Protein AF-A0A2V9PSK4-F1 (afdb_monomer)

Sequence (196 aa):
MRATRQVSFWLTGILILTMAASASAQDVTTLPITDDRQLYEFIAEFINNGAANQQFGYLADISGLSSVFSSTTTKNETTALFTIVINANTFQVVNHGAFRITDRIGTTTIYLNNGPSDFTNPASFSQGTPIQVSSYRQTAVVNTLNNTFVSTNTHIITSVETFTLNGVIPLDLLRRGGIEPATSCDRLVRRDRGWY

Solvent-accessible surface area (backbone atoms only — not comparable to full-atom values): 12313 Å² total; per-residue (Å²): 143,84,90,80,89,86,83,87,80,83,83,81,83,84,83,82,81,80,80,74,78,80,73,74,74,60,94,62,71,72,74,85,86,53,87,98,57,84,54,66,42,71,52,68,53,74,49,74,61,87,53,38,36,41,34,37,31,27,41,74,41,42,63,87,57,94,68,45,38,83,41,95,87,50,86,48,54,59,27,27,41,30,18,32,38,33,49,30,37,52,81,46,75,48,80,58,90,58,34,39,37,39,33,31,42,36,38,34,39,32,18,46,41,76,60,60,29,44,89,93,40,65,68,45,34,64,67,31,50,76,34,33,35,20,46,32,39,36,44,35,44,32,37,72,85,78,72,48,71,52,72,52,78,47,75,48,80,75,47,76,51,93,72,60,55,82,83,39,66,54,73,73,89,83,81,84,72,96,74,82,87,82,75,88,79,84,91,80,84,90,84,85,87,82,90,132

Structure (mmCIF, N/CA/C/O backbone):
data_AF-A0A2V9PSK4-F1
#
_entry.id   AF-A0A2V9PSK4-F1
#
loop_
_atom_site.group_PDB
_atom_site.id
_atom_site.type_symbol
_atom_site.label_atom_id
_atom_site.label_alt_id
_atom_site.label_comp_id
_atom_site.label_asym_id
_atom_site.label_entity_id
_atom_site.label_seq_id
_atom_site.pdbx_PDB_ins_code
_atom_site.Cartn_x
_atom_site.Cartn_y
_atom_site.Cartn_z
_atom_site.occupancy
_atom_site.B_iso_or_equiv
_atom_site.auth_seq_id
_atom_site.auth_comp_id
_atom_site.auth_asym_id
_atom_site.auth_atom_id
_atom_site.pdbx_PDB_model_num
ATOM 1 N N . MET A 1 1 ? -15.338 52.384 65.959 1.00 43.41 1 MET A N 1
ATOM 2 C CA . MET A 1 1 ? -14.718 52.063 64.655 1.00 43.41 1 MET A CA 1
ATOM 3 C C . MET A 1 1 ? -14.359 50.586 64.615 1.00 43.41 1 MET A C 1
ATOM 5 O O . MET A 1 1 ? -13.458 50.189 65.339 1.00 43.41 1 MET A O 1
ATOM 9 N N . ARG A 1 2 ? -15.072 49.786 63.815 1.00 39.19 2 ARG A N 1
ATOM 10 C CA . ARG A 1 2 ? -14.581 48.553 63.168 1.00 39.19 2 ARG A CA 1
ATOM 11 C C . ARG A 1 2 ? -15.679 48.060 62.225 1.00 39.19 2 ARG A C 1
ATOM 13 O O . ARG A 1 2 ? -16.730 47.617 62.670 1.00 39.19 2 ARG A O 1
ATOM 20 N N . ALA A 1 3 ? -15.444 48.270 60.934 1.00 39.41 3 ALA A N 1
ATOM 21 C CA . ALA A 1 3 ? -16.348 47.928 59.848 1.00 39.41 3 ALA A CA 1
ATOM 22 C C . ALA A 1 3 ? -16.418 46.407 59.652 1.00 39.41 3 ALA A C 1
ATOM 24 O O . ALA A 1 3 ? -15.423 45.699 59.812 1.00 39.41 3 ALA A O 1
ATOM 25 N N . THR A 1 4 ? -17.603 45.917 59.299 1.00 42.03 4 THR A N 1
ATOM 26 C CA . THR A 1 4 ? -17.886 44.512 59.006 1.00 42.03 4 THR A CA 1
ATOM 27 C C . THR A 1 4 ? -18.199 44.356 57.517 1.00 42.03 4 THR A C 1
ATOM 29 O O . THR A 1 4 ? -19.051 45.072 57.009 1.00 42.03 4 THR A O 1
ATOM 32 N N . ARG A 1 5 ? -17.548 43.362 56.889 1.00 40.31 5 ARG A N 1
ATOM 33 C CA . ARG A 1 5 ? -17.876 42.653 55.628 1.00 40.31 5 ARG A CA 1
ATOM 34 C C . ARG A 1 5 ? -17.957 43.457 54.320 1.00 40.31 5 ARG A C 1
ATOM 36 O O . ARG A 1 5 ? -18.865 44.246 54.126 1.00 40.31 5 ARG A O 1
ATOM 43 N N . GLN A 1 6 ? -17.150 43.033 53.345 1.00 38.19 6 GLN A N 1
ATOM 44 C CA . GLN A 1 6 ? -17.617 42.311 52.147 1.00 38.19 6 GLN A CA 1
ATOM 45 C C . GLN A 1 6 ? -16.396 41.849 51.332 1.00 38.19 6 GLN A C 1
ATOM 47 O O . GLN A 1 6 ? -15.575 42.664 50.932 1.00 38.19 6 GLN A O 1
ATOM 52 N N . VAL A 1 7 ? -16.269 40.541 51.096 1.00 40.19 7 VAL A N 1
ATOM 53 C CA . VAL A 1 7 ? -15.369 39.990 50.072 1.00 40.19 7 VAL A CA 1
ATOM 54 C C . VAL A 1 7 ? -16.269 39.276 49.075 1.00 40.19 7 VAL A C 1
ATOM 56 O O . VAL A 1 7 ? -16.869 38.252 49.398 1.00 40.19 7 VAL A O 1
ATOM 59 N N . SER A 1 8 ? -16.434 39.884 47.905 1.00 36.16 8 SER A N 1
ATOM 60 C CA . SER A 1 8 ? -17.183 39.333 46.779 1.00 36.16 8 SER A CA 1
ATOM 61 C C . SER A 1 8 ? -16.329 38.276 46.081 1.00 36.16 8 SER A C 1
ATOM 63 O O . SER A 1 8 ? -15.274 38.595 45.538 1.00 36.16 8 SER A O 1
ATOM 65 N N . PHE A 1 9 ? -16.780 37.022 46.094 1.00 37.66 9 PHE A N 1
ATOM 66 C CA . PHE A 1 9 ? -16.210 35.947 45.284 1.00 37.66 9 PHE A CA 1
ATOM 67 C C . PHE A 1 9 ? -16.948 35.893 43.943 1.00 37.66 9 PHE A C 1
ATOM 69 O O . PHE A 1 9 ? -18.147 35.621 43.900 1.00 37.66 9 PHE A O 1
ATOM 76 N N . TRP A 1 10 ? -16.233 36.160 42.854 1.00 35.53 10 TRP A N 1
ATOM 77 C CA . TRP A 1 10 ? -16.709 35.917 41.495 1.00 35.53 10 TRP A CA 1
ATOM 78 C C . TRP A 1 10 ? -16.550 34.423 41.172 1.00 35.53 10 TRP A C 1
ATOM 80 O O . TRP A 1 10 ? -15.434 33.909 41.194 1.00 35.53 10 TRP A O 1
ATOM 90 N N . LEU A 1 11 ? -17.656 33.723 40.894 1.00 34.28 11 LEU A N 1
ATOM 91 C CA . LEU A 1 11 ? -17.645 32.382 40.300 1.00 34.28 11 LEU A CA 1
ATOM 92 C C . LEU A 1 11 ? -17.590 32.515 38.772 1.00 34.28 11 LEU A C 1
ATOM 94 O O . LEU A 1 11 ? -18.568 32.931 38.154 1.00 34.28 11 LEU A O 1
ATOM 98 N N . THR A 1 12 ? -16.485 32.107 38.156 1.00 43.59 12 THR A N 1
ATOM 99 C CA . THR A 1 12 ? -16.422 31.814 36.717 1.00 43.59 12 THR A CA 1
ATOM 100 C C . THR A 1 12 ? -16.690 30.323 36.526 1.00 43.59 12 THR A C 1
ATOM 102 O O . THR A 1 12 ? -15.878 29.483 36.909 1.00 43.59 12 THR A O 1
ATOM 105 N N . GLY A 1 13 ? -17.854 29.981 35.972 1.00 38.19 13 GLY A N 1
ATOM 106 C CA . GLY A 1 13 ? -18.195 28.608 35.601 1.00 38.19 13 GLY A CA 1
ATOM 107 C C . GLY A 1 13 ? -17.471 28.193 34.320 1.00 38.19 13 GLY A C 1
ATOM 108 O O . GLY A 1 13 ? -17.611 28.849 33.291 1.00 38.19 13 GLY A O 1
ATOM 109 N N . ILE A 1 14 ? -16.708 27.101 34.378 1.00 44.50 14 ILE A N 1
ATOM 110 C CA . ILE A 1 14 ? -16.150 26.431 33.199 1.00 44.50 14 ILE A CA 1
ATOM 111 C C . ILE A 1 14 ? -17.198 25.426 32.710 1.00 44.50 14 ILE A C 1
ATOM 113 O O . ILE A 1 14 ? -17.450 24.417 33.366 1.00 44.50 14 ILE A O 1
ATOM 117 N N . LEU A 1 15 ? -17.817 25.707 31.563 1.00 31.84 15 LEU A N 1
ATOM 118 C CA . LEU A 1 15 ? -18.664 24.755 30.849 1.00 31.84 15 LEU A CA 1
ATOM 119 C C . LEU A 1 15 ? -17.766 23.883 29.960 1.00 31.84 15 LEU A C 1
ATOM 121 O O . LEU A 1 15 ? -17.333 24.318 28.895 1.00 31.84 15 LEU A O 1
ATOM 125 N N . ILE A 1 16 ? -17.464 22.662 30.405 1.00 41.56 16 ILE A N 1
ATOM 126 C CA . ILE A 1 16 ? -16.802 21.651 29.572 1.00 41.56 16 ILE A CA 1
ATOM 127 C C . ILE A 1 16 ? -17.887 20.982 28.728 1.00 41.56 16 ILE A C 1
ATOM 129 O O . ILE A 1 16 ? -18.652 20.157 29.223 1.00 41.56 16 ILE A O 1
ATOM 133 N N . LEU A 1 17 ? -17.974 21.362 27.454 1.00 36.22 17 LEU A N 1
ATOM 134 C CA . LEU A 1 17 ? -18.840 20.704 26.483 1.00 36.22 17 LEU A CA 1
ATOM 135 C C . LEU A 1 17 ? -18.113 19.460 25.951 1.00 36.22 17 LEU A C 1
ATOM 137 O O . LEU A 1 17 ? -17.341 19.533 24.998 1.00 36.22 17 LEU A O 1
ATOM 141 N N . THR A 1 18 ? -18.319 18.310 26.590 1.00 40.09 18 THR A N 1
ATOM 142 C CA . THR A 1 18 ? -17.871 17.019 26.060 1.00 40.09 18 THR A CA 1
ATOM 143 C C . THR A 1 18 ? -18.775 16.617 24.897 1.00 40.09 18 THR A C 1
ATOM 145 O O . THR A 1 18 ? -19.844 16.038 25.079 1.00 40.09 18 THR A O 1
ATOM 148 N N . MET A 1 19 ? -18.353 16.923 23.669 1.00 42.50 19 MET A N 1
ATOM 149 C CA . MET A 1 19 ? -18.924 16.291 22.482 1.00 42.50 19 MET A CA 1
ATOM 150 C C . MET A 1 19 ? -18.501 14.819 22.464 1.00 42.50 19 MET A C 1
ATOM 152 O O . MET A 1 19 ? -17.401 14.478 22.038 1.00 42.50 19 MET A O 1
ATOM 156 N N . ALA A 1 20 ? -19.370 13.941 22.960 1.00 41.03 20 ALA A N 1
ATOM 157 C CA . ALA A 1 20 ? -19.237 12.510 22.744 1.00 41.03 20 ALA A CA 1
ATOM 158 C C . ALA A 1 20 ? -19.583 12.213 21.278 1.00 41.03 20 ALA A C 1
ATOM 160 O O . ALA A 1 20 ? -20.756 12.158 20.903 1.00 41.03 20 ALA A O 1
ATOM 161 N N . ALA A 1 21 ? -18.561 12.051 20.435 1.00 41.88 21 ALA A N 1
ATOM 162 C CA . ALA A 1 21 ? -18.737 11.441 19.126 1.00 41.88 21 ALA A CA 1
ATOM 163 C C . ALA A 1 21 ? -19.294 10.028 19.353 1.00 41.88 21 ALA A C 1
ATOM 165 O O . ALA A 1 21 ? -18.636 9.176 19.949 1.00 41.88 21 ALA A O 1
ATOM 166 N N . SER A 1 22 ? -20.543 9.801 18.951 1.00 43.47 22 SER A N 1
ATOM 167 C CA . SER A 1 22 ? -21.153 8.476 19.023 1.00 43.47 22 SER A CA 1
ATOM 168 C C . SER A 1 22 ? -20.509 7.608 17.948 1.00 43.47 22 SER A C 1
ATOM 170 O O . SER A 1 22 ? -20.908 7.658 16.788 1.00 43.47 22 SER A O 1
ATOM 172 N N . ALA A 1 23 ? -19.475 6.851 18.314 1.00 47.12 23 ALA A N 1
ATOM 173 C CA . ALA A 1 23 ? -18.952 5.801 17.457 1.00 47.12 23 ALA A CA 1
ATOM 174 C C . ALA A 1 23 ? -20.002 4.685 17.391 1.00 47.12 23 ALA A C 1
ATOM 176 O O . ALA A 1 23 ? -20.321 4.055 18.399 1.00 47.12 23 ALA A O 1
ATOM 177 N N . SER A 1 24 ? -20.581 4.457 16.215 1.00 52.31 24 SER A N 1
ATOM 178 C CA . SER A 1 24 ? -21.411 3.282 15.968 1.00 52.31 24 SER A CA 1
ATOM 179 C C . SER A 1 24 ? -20.556 2.026 16.151 1.00 52.31 24 SER A C 1
ATOM 181 O O . SER A 1 24 ? -19.554 1.842 15.454 1.00 52.31 24 SER A O 1
ATOM 183 N N . ALA A 1 25 ? -20.937 1.187 17.118 1.00 52.56 25 ALA A N 1
ATOM 184 C CA . ALA A 1 25 ? -20.309 -0.106 17.351 1.00 52.56 25 ALA A CA 1
ATOM 185 C C . ALA A 1 25 ? -20.473 -0.974 16.100 1.00 52.56 25 ALA A C 1
ATOM 187 O O . ALA A 1 25 ? -21.573 -1.105 15.561 1.00 52.56 25 ALA A O 1
ATOM 188 N N . GLN A 1 26 ? -19.365 -1.527 15.625 1.00 57.25 26 GLN A N 1
ATOM 189 C CA . GLN A 1 26 ? -19.328 -2.332 14.421 1.00 57.25 26 GLN A CA 1
ATOM 190 C C . GLN A 1 26 ? -19.067 -3.784 14.818 1.00 57.25 26 GLN A C 1
ATOM 192 O O . GLN A 1 26 ? -18.013 -4.097 15.362 1.00 57.25 26 GLN A O 1
ATOM 197 N N . ASP A 1 27 ? -20.049 -4.651 14.582 1.00 55.81 27 ASP A N 1
ATOM 198 C CA . ASP A 1 27 ? -20.013 -6.053 15.003 1.00 55.81 27 ASP A CA 1
ATOM 199 C C . ASP A 1 27 ? -19.460 -6.922 13.863 1.00 55.81 27 ASP A C 1
ATOM 201 O O . ASP A 1 27 ? -20.196 -7.558 13.110 1.00 55.81 27 ASP A O 1
ATOM 205 N N . VAL A 1 28 ? -18.143 -6.847 13.656 1.00 59.25 28 VAL A N 1
ATOM 206 C CA . VAL A 1 28 ? -17.426 -7.658 12.663 1.00 59.25 28 VAL A CA 1
ATOM 207 C C . VAL A 1 28 ? -16.420 -8.526 13.400 1.00 59.25 28 VAL A C 1
ATOM 209 O O . VAL A 1 28 ? -15.395 -8.047 13.874 1.00 59.25 28 VAL A O 1
ATOM 212 N N . THR A 1 29 ? -16.731 -9.816 13.510 1.00 60.00 29 THR A N 1
ATOM 213 C CA . THR A 1 29 ? -15.903 -10.790 14.233 1.00 60.00 29 THR A CA 1
ATOM 214 C C . THR A 1 29 ? -14.866 -11.470 13.342 1.00 60.00 29 THR A C 1
ATOM 216 O O . THR A 1 29 ? -13.833 -11.916 13.830 1.00 60.00 29 THR A O 1
ATOM 219 N N . THR A 1 30 ? -15.108 -11.531 12.031 1.00 64.38 30 THR A N 1
ATOM 220 C CA . THR A 1 30 ? -14.150 -12.024 11.034 1.00 64.38 30 THR A CA 1
ATOM 221 C C . THR A 1 30 ? -14.343 -11.278 9.718 1.00 64.38 30 THR A C 1
ATOM 223 O O . THR A 1 30 ? -15.473 -11.033 9.297 1.00 64.38 30 THR A O 1
ATOM 226 N N . LEU A 1 31 ? -13.240 -10.918 9.063 1.00 67.62 31 LEU A N 1
ATOM 227 C CA . LEU A 1 31 ? -13.241 -10.440 7.682 1.00 67.62 31 LEU A CA 1
ATOM 228 C C . LEU A 1 31 ? -12.847 -11.623 6.790 1.00 67.62 31 LEU A C 1
ATOM 230 O O . LEU A 1 31 ? -11.668 -11.985 6.770 1.00 67.62 31 LEU A O 1
ATOM 234 N N . PRO A 1 32 ? -13.799 -12.289 6.109 1.00 63.47 32 PRO A N 1
ATOM 235 C CA . PRO A 1 32 ? -13.471 -13.432 5.273 1.00 63.47 32 PRO A CA 1
ATOM 236 C C . PRO A 1 32 ? -12.683 -12.956 4.049 1.00 63.47 32 PRO A C 1
ATOM 238 O O . PRO A 1 32 ? -13.228 -12.348 3.129 1.00 63.47 32 PRO A O 1
ATOM 241 N N . ILE A 1 33 ? -11.385 -13.249 4.049 1.00 66.75 33 ILE A N 1
ATOM 242 C CA . ILE A 1 33 ? -10.510 -13.126 2.883 1.00 66.75 33 ILE A CA 1
ATOM 243 C C . ILE A 1 33 ? -10.849 -14.313 1.975 1.00 66.75 33 ILE A C 1
ATOM 245 O O . ILE A 1 33 ? -10.325 -15.409 2.161 1.00 66.75 33 ILE A O 1
ATOM 249 N N . THR A 1 34 ? -11.804 -14.131 1.063 1.00 65.44 34 THR A N 1
ATOM 250 C CA . THR A 1 34 ? -12.152 -15.143 0.058 1.00 65.44 34 THR A CA 1
ATOM 251 C C . THR A 1 34 ? -11.456 -14.839 -1.254 1.00 65.44 34 THR A C 1
ATOM 253 O O . THR A 1 34 ? -11.360 -13.672 -1.640 1.00 65.44 34 THR A O 1
ATOM 256 N N . ASP A 1 35 ? -11.071 -15.889 -1.973 1.00 64.88 35 ASP A N 1
ATOM 257 C CA . ASP A 1 35 ? -10.633 -15.766 -3.360 1.00 64.88 35 ASP A CA 1
ATOM 258 C C . ASP A 1 35 ? -11.712 -15.055 -4.206 1.00 64.88 35 ASP A C 1
ATOM 260 O O . ASP A 1 35 ? -12.908 -15.089 -3.893 1.00 64.88 35 ASP A O 1
ATOM 264 N N . ASP A 1 36 ? -11.278 -14.363 -5.260 1.00 68.75 36 ASP A N 1
ATOM 265 C CA . ASP A 1 36 ? -12.127 -13.670 -6.241 1.00 68.75 36 ASP A CA 1
ATOM 266 C C . ASP A 1 36 ? -12.989 -12.503 -5.719 1.00 68.75 36 ASP A C 1
ATOM 268 O O . ASP A 1 36 ? -13.994 -12.133 -6.337 1.00 68.75 36 ASP A O 1
ATOM 272 N N . ARG A 1 37 ? -12.600 -11.857 -4.609 1.00 74.00 37 ARG A N 1
ATOM 273 C CA . ARG A 1 37 ? -13.237 -10.609 -4.146 1.00 74.00 37 ARG A CA 1
ATOM 274 C C . ARG A 1 37 ? -12.232 -9.503 -3.848 1.00 74.00 37 ARG A C 1
ATOM 276 O O . ARG A 1 37 ? -11.173 -9.741 -3.277 1.00 74.00 37 ARG A O 1
ATOM 283 N N . GLN A 1 38 ? -12.596 -8.268 -4.202 1.00 81.56 38 GLN A N 1
ATOM 284 C CA . GLN A 1 38 ? -11.876 -7.080 -3.749 1.00 81.56 38 GLN A CA 1
ATOM 285 C C . GLN A 1 38 ? -12.098 -6.920 -2.243 1.00 81.56 38 GLN A C 1
ATOM 287 O O . GLN A 1 38 ? -13.231 -6.776 -1.790 1.00 81.56 38 GLN A O 1
ATOM 292 N N . LEU A 1 39 ? -11.012 -6.976 -1.475 1.00 85.06 39 LEU A N 1
ATOM 293 C CA . LEU A 1 39 ? -11.070 -6.899 -0.014 1.00 85.06 39 LEU A CA 1
ATOM 294 C C . LEU A 1 39 ? -10.830 -5.495 0.512 1.00 85.06 39 LEU A C 1
ATOM 296 O O . LEU A 1 39 ? -11.421 -5.123 1.518 1.00 85.06 39 LEU A O 1
ATOM 300 N N . TYR A 1 40 ? -9.972 -4.731 -0.153 1.00 89.25 40 TYR A N 1
ATOM 301 C CA . TYR A 1 40 ? -9.653 -3.371 0.241 1.00 89.25 40 TYR A CA 1
ATOM 302 C C . TYR A 1 40 ? -9.369 -2.499 -0.976 1.00 89.25 40 TYR A C 1
ATOM 304 O O . TYR A 1 40 ? -8.815 -2.952 -1.979 1.00 89.25 40 TYR A O 1
ATOM 312 N N . GLU A 1 41 ? -9.741 -1.233 -0.853 1.00 93.75 41 GLU A N 1
ATOM 313 C CA . GLU A 1 41 ? -9.330 -0.137 -1.724 1.00 93.75 41 GLU A CA 1
ATOM 314 C C . GLU A 1 41 ? -8.418 0.791 -0.925 1.00 93.75 41 GLU A C 1
ATOM 316 O O . GLU A 1 41 ? -8.631 0.989 0.272 1.00 93.75 41 GLU A O 1
ATOM 321 N N . PHE A 1 42 ? -7.401 1.371 -1.558 1.00 95.44 42 PHE A N 1
ATOM 322 C CA . PHE A 1 42 ? -6.500 2.298 -0.884 1.00 95.44 42 PHE A CA 1
ATOM 323 C C . PHE A 1 42 ? -6.121 3.480 -1.768 1.00 95.44 42 PHE A C 1
ATOM 325 O O . PHE A 1 42 ? -6.045 3.370 -2.991 1.00 95.44 42 PHE A O 1
ATOM 332 N N . ILE A 1 43 ? -5.843 4.604 -1.114 1.00 97.69 43 ILE A N 1
ATOM 333 C CA . ILE A 1 43 ? -5.302 5.821 -1.718 1.00 97.69 43 ILE A CA 1
ATOM 334 C C . ILE A 1 43 ? -3.896 5.996 -1.163 1.00 97.69 43 ILE A C 1
ATOM 336 O O . ILE A 1 43 ? -3.712 5.994 0.054 1.00 97.69 43 ILE A O 1
ATOM 340 N N . ALA A 1 44 ? -2.906 6.132 -2.043 1.00 97.12 44 ALA A N 1
ATOM 341 C CA . ALA A 1 44 ? -1.511 6.248 -1.647 1.00 97.12 44 ALA A CA 1
ATOM 342 C C . ALA A 1 44 ? -0.714 7.168 -2.571 1.00 97.12 44 ALA A C 1
ATOM 344 O O . ALA A 1 44 ? -0.992 7.281 -3.766 1.00 97.12 44 ALA A O 1
ATOM 345 N N . GLU A 1 45 ? 0.331 7.752 -1.999 1.00 97.44 45 GLU A N 1
ATOM 346 C CA . GLU A 1 45 ? 1.424 8.381 -2.726 1.00 97.44 45 GLU A CA 1
ATOM 347 C C . GLU A 1 45 ? 2.647 7.469 -2.716 1.00 97.44 45 GLU A C 1
ATOM 349 O O . GLU A 1 45 ? 2.729 6.496 -1.960 1.00 97.44 45 GLU A O 1
ATOM 354 N N . PHE A 1 46 ? 3.619 7.778 -3.571 1.00 95.31 46 PHE A N 1
ATOM 355 C CA . PHE A 1 46 ? 4.884 7.067 -3.580 1.00 95.31 46 PHE A CA 1
ATOM 356 C C . PHE A 1 46 ? 6.071 8.000 -3.788 1.00 95.31 46 PHE A C 1
ATOM 358 O O . PHE A 1 46 ? 6.027 8.956 -4.559 1.00 95.31 46 PHE A O 1
ATOM 365 N N . ILE A 1 47 ? 7.179 7.649 -3.146 1.00 96.62 47 ILE A N 1
ATOM 366 C CA . ILE A 1 47 ? 8.480 8.290 -3.286 1.00 96.62 47 ILE A CA 1
ATOM 367 C C . ILE A 1 47 ? 9.440 7.263 -3.881 1.00 96.62 47 ILE A C 1
ATOM 369 O O . ILE A 1 47 ? 9.552 6.134 -3.401 1.00 96.62 47 ILE A O 1
ATOM 373 N N . ASN A 1 48 ? 10.157 7.661 -4.931 1.00 94.06 48 ASN A N 1
ATOM 374 C CA . ASN A 1 48 ? 11.277 6.891 -5.465 1.00 94.06 48 ASN A CA 1
ATOM 375 C C . ASN A 1 48 ? 12.586 7.585 -5.086 1.00 94.06 48 ASN A C 1
ATOM 377 O O . ASN A 1 48 ? 12.768 8.760 -5.395 1.00 94.06 48 ASN A O 1
ATOM 381 N N . ASN A 1 49 ? 13.505 6.849 -4.465 1.00 94.75 49 ASN A N 1
ATOM 382 C CA . ASN A 1 49 ? 14.855 7.311 -4.160 1.00 94.75 49 ASN A CA 1
ATOM 383 C C . ASN A 1 49 ? 15.870 6.278 -4.664 1.00 94.75 49 ASN A C 1
ATOM 385 O O . ASN A 1 49 ? 16.149 5.271 -4.010 1.00 94.75 49 ASN A O 1
ATOM 389 N N . GLY A 1 50 ? 16.383 6.498 -5.876 1.00 93.94 50 GLY A N 1
ATOM 390 C CA . GLY A 1 50 ? 17.202 5.509 -6.571 1.00 93.94 50 GLY A CA 1
ATOM 391 C C . GLY A 1 50 ? 16.424 4.210 -6.803 1.00 93.94 50 GLY A C 1
ATOM 392 O O . GLY A 1 50 ? 15.365 4.218 -7.430 1.00 93.94 50 GLY A O 1
ATOM 393 N N . ALA A 1 51 ? 16.954 3.093 -6.301 1.00 95.94 51 ALA A N 1
ATOM 394 C CA . ALA A 1 51 ? 16.278 1.798 -6.373 1.00 95.94 51 ALA A CA 1
ATOM 395 C C . ALA A 1 51 ? 15.134 1.659 -5.353 1.00 95.94 51 ALA A C 1
ATOM 397 O O . ALA A 1 51 ? 14.233 0.846 -5.574 1.00 95.94 51 ALA A O 1
ATOM 398 N N . ALA A 1 52 ? 15.152 2.441 -4.270 1.00 97.69 52 ALA A N 1
ATOM 399 C CA . ALA A 1 52 ? 14.151 2.370 -3.219 1.00 97.69 52 ALA A CA 1
ATOM 400 C C . ALA A 1 52 ? 12.829 3.000 -3.672 1.00 97.69 52 ALA A C 1
ATOM 402 O O . ALA A 1 52 ? 12.800 4.061 -4.300 1.00 97.69 52 ALA A O 1
ATOM 403 N N . ASN A 1 53 ? 11.733 2.346 -3.316 1.00 97.44 53 ASN A N 1
ATOM 404 C CA . ASN A 1 53 ? 10.371 2.800 -3.525 1.00 97.44 53 ASN A CA 1
ATOM 405 C C . ASN A 1 53 ? 9.620 2.670 -2.202 1.00 97.44 53 ASN A C 1
ATOM 407 O O . ASN A 1 53 ? 9.525 1.576 -1.645 1.00 97.44 53 ASN A O 1
ATOM 411 N N . GLN A 1 54 ? 9.095 3.784 -1.711 1.00 98.12 54 GLN A N 1
ATOM 412 C CA . GLN A 1 54 ? 8.182 3.792 -0.581 1.00 98.12 54 GLN A CA 1
ATOM 413 C C . GLN A 1 54 ? 6.815 4.247 -1.071 1.00 98.12 54 GLN A C 1
ATOM 415 O O . GLN A 1 54 ? 6.728 5.264 -1.752 1.00 98.12 54 GLN A O 1
ATOM 420 N N . GLN A 1 55 ? 5.765 3.510 -0.732 1.00 97.81 55 GLN A N 1
ATOM 421 C CA . GLN A 1 55 ? 4.377 3.908 -0.955 1.00 97.81 55 GLN A CA 1
ATOM 422 C C . GLN A 1 55 ? 3.702 4.012 0.404 1.00 97.81 55 GLN A C 1
ATOM 424 O O . GLN A 1 55 ? 3.961 3.186 1.279 1.00 97.81 55 GLN A O 1
ATOM 429 N N . PHE A 1 56 ? 2.881 5.029 0.606 1.00 98.62 56 PHE A N 1
ATOM 430 C CA . PHE A 1 56 ? 2.232 5.286 1.887 1.00 98.62 56 PHE A CA 1
ATOM 431 C C . PHE A 1 56 ? 0.869 5.922 1.659 1.00 98.62 56 PHE A C 1
ATOM 433 O O . PHE A 1 56 ? 0.679 6.704 0.726 1.00 98.62 56 PHE A O 1
ATOM 440 N N . GLY A 1 57 ? -0.093 5.551 2.492 1.00 98.56 57 GLY A N 1
ATOM 441 C CA . GLY A 1 57 ? -1.472 5.959 2.298 1.00 98.56 57 GLY A CA 1
ATOM 442 C C . GLY A 1 57 ? -2.431 5.308 3.278 1.00 98.56 57 GLY A C 1
ATOM 443 O O . GLY A 1 57 ? -2.032 4.804 4.329 1.00 98.56 57 GLY A O 1
ATOM 444 N N . TYR A 1 58 ? -3.708 5.293 2.923 1.00 98.56 58 TYR A N 1
ATOM 445 C CA . TYR A 1 58 ? -4.774 4.767 3.770 1.00 98.56 58 TYR A CA 1
ATOM 446 C C . TYR A 1 58 ? -5.763 3.899 3.001 1.00 98.56 58 TYR A C 1
ATOM 448 O O . TYR A 1 58 ? -5.894 4.013 1.781 1.00 98.56 58 TYR A O 1
ATOM 456 N N . LEU A 1 59 ? -6.462 3.026 3.731 1.00 97.38 59 LEU A N 1
ATOM 457 C CA . LEU A 1 59 ? -7.524 2.201 3.161 1.00 97.38 59 LEU A CA 1
ATOM 458 C C . LEU A 1 59 ? -8.807 3.034 3.060 1.00 97.38 59 LEU A C 1
ATOM 460 O O . LEU A 1 59 ? -9.288 3.571 4.057 1.00 97.38 59 LEU A O 1
ATOM 464 N N . ALA A 1 60 ? -9.325 3.168 1.844 1.00 96.44 60 ALA A N 1
ATOM 465 C CA . ALA A 1 60 ? -10.534 3.922 1.530 1.00 96.44 60 ALA A CA 1
ATOM 466 C C . ALA A 1 60 ? -11.803 3.067 1.649 1.00 96.44 60 ALA A C 1
ATOM 468 O O . ALA A 1 60 ? -12.879 3.602 1.919 1.00 96.44 60 ALA A O 1
ATOM 469 N N . ASP A 1 61 ? -11.657 1.750 1.504 1.00 93.25 61 ASP A N 1
ATOM 470 C CA . ASP A 1 61 ? -12.715 0.771 1.716 1.00 93.25 61 ASP A CA 1
ATOM 471 C C . ASP A 1 61 ? -12.124 -0.557 2.196 1.00 93.25 61 ASP A C 1
ATOM 473 O O . ASP A 1 61 ? -11.004 -0.918 1.822 1.00 93.25 61 ASP A O 1
ATOM 477 N N . ILE A 1 62 ? -12.879 -1.278 3.025 1.00 90.62 62 ILE A N 1
ATOM 478 C CA . ILE A 1 62 ? -12.579 -2.654 3.428 1.00 90.62 62 ILE A CA 1
ATOM 479 C C . ILE A 1 62 ? -13.894 -3.424 3.402 1.00 90.62 62 ILE A C 1
ATOM 481 O O . ILE A 1 62 ? -14.796 -3.157 4.199 1.00 90.62 62 ILE A O 1
ATOM 485 N N . SER A 1 63 ? -13.991 -4.411 2.514 1.00 86.56 63 SER A N 1
ATOM 486 C CA . SER A 1 63 ? -15.187 -5.235 2.365 1.00 86.56 63 SER A CA 1
ATOM 487 C C . SER A 1 63 ? -15.552 -5.889 3.695 1.00 86.56 63 SER A C 1
ATOM 489 O O . SER A 1 63 ? -14.743 -6.584 4.305 1.00 86.56 63 SER A O 1
ATOM 491 N N . GLY A 1 64 ? -16.799 -5.702 4.122 1.00 82.56 64 GLY A N 1
ATOM 492 C CA . GLY A 1 64 ? -17.302 -6.202 5.400 1.00 82.56 64 GLY A CA 1
ATOM 493 C C . GLY A 1 64 ? -17.184 -5.200 6.544 1.00 82.56 64 GLY A C 1
ATOM 494 O O . GLY A 1 64 ? -17.781 -5.446 7.590 1.00 82.56 64 GLY A O 1
ATOM 495 N N . LEU A 1 65 ? -16.501 -4.062 6.355 1.00 84.50 65 LEU A N 1
ATOM 496 C CA . LEU A 1 65 ? -16.530 -2.965 7.312 1.00 84.50 65 LEU A CA 1
ATOM 497 C C . LEU A 1 65 ? -17.521 -1.858 6.919 1.00 84.50 65 LEU A C 1
ATOM 499 O O . LEU A 1 65 ? -17.616 -1.474 5.761 1.00 84.50 65 LEU A O 1
ATOM 503 N N . SER A 1 66 ? -18.261 -1.325 7.898 1.00 82.56 66 SER A N 1
ATOM 504 C CA . SER A 1 66 ? -19.206 -0.220 7.681 1.00 82.56 66 SER A CA 1
ATOM 505 C C . SER A 1 66 ? -18.538 1.154 7.716 1.00 82.56 66 SER A C 1
ATOM 507 O O . SER A 1 66 ? -19.037 2.089 7.089 1.00 82.56 66 SER A O 1
ATOM 509 N N . SER A 1 67 ? -17.415 1.288 8.428 1.00 87.50 67 SER A N 1
ATOM 510 C CA . SER A 1 67 ? -16.577 2.479 8.368 1.00 87.50 67 SER A CA 1
ATOM 511 C C . SER A 1 67 ? -15.097 2.139 8.476 1.00 87.50 67 SER A C 1
ATOM 513 O O . SER A 1 67 ? -14.674 1.381 9.346 1.00 87.50 67 SER A O 1
ATOM 515 N N . VAL A 1 68 ? -14.303 2.775 7.619 1.00 92.81 68 VAL A N 1
ATOM 516 C CA . VAL A 1 68 ? -12.833 2.788 7.681 1.00 92.81 68 VAL A CA 1
ATOM 517 C C . VAL A 1 68 ? -12.290 4.175 8.041 1.00 92.81 68 VAL A C 1
ATOM 519 O O . VAL A 1 68 ? -11.081 4.390 8.064 1.00 92.81 68 VAL A O 1
ATOM 522 N N . PHE A 1 69 ? -13.189 5.107 8.375 1.00 94.12 69 PHE A N 1
ATOM 523 C CA . PHE A 1 69 ? -12.880 6.460 8.826 1.00 94.12 69 PHE A CA 1
ATOM 524 C C . PHE A 1 69 ? -13.527 6.730 10.191 1.00 94.12 69 PHE A C 1
ATOM 526 O O . PHE A 1 69 ? -14.628 6.260 10.483 1.00 94.12 69 PHE A O 1
ATOM 533 N N . SER A 1 70 ? -12.865 7.525 11.026 1.00 91.88 70 SER A N 1
ATOM 534 C CA . SER A 1 70 ? -13.415 8.022 12.293 1.00 91.88 70 SER A CA 1
ATOM 535 C C . SER A 1 70 ? -14.448 9.140 12.100 1.00 91.88 70 SER A C 1
ATOM 537 O O . SER A 1 70 ? -15.194 9.456 13.025 1.00 91.88 70 SER A O 1
ATOM 539 N N . SER A 1 71 ? -14.509 9.733 10.903 1.00 91.38 71 SER A N 1
ATOM 540 C CA . SER A 1 71 ? -15.423 10.817 10.541 1.00 91.38 71 SER A CA 1
ATOM 541 C C . SER A 1 71 ? -16.384 10.394 9.432 1.00 91.38 71 SER A C 1
ATOM 543 O O . SER A 1 71 ? -16.020 9.691 8.491 1.00 91.38 71 SER A O 1
ATOM 545 N N . THR A 1 72 ? -17.632 10.855 9.527 1.00 89.62 72 THR A N 1
ATOM 546 C CA . THR A 1 72 ? -18.668 10.627 8.509 1.00 89.62 72 THR A CA 1
ATOM 547 C C . THR A 1 72 ? -18.646 11.672 7.394 1.00 89.62 72 THR A C 1
ATOM 549 O O . THR A 1 72 ? -19.162 11.409 6.309 1.00 89.62 72 THR A O 1
ATOM 552 N N . THR A 1 73 ? -18.048 12.842 7.636 1.00 93.25 73 THR A N 1
ATOM 553 C CA . THR A 1 73 ? -18.026 13.979 6.699 1.00 93.25 73 THR A CA 1
ATOM 554 C C . THR A 1 73 ? -16.676 14.177 6.024 1.00 93.25 73 THR A C 1
ATOM 556 O O . THR A 1 73 ? -16.618 14.698 4.914 1.00 93.25 73 THR A O 1
ATOM 559 N N . THR A 1 74 ? -15.594 13.765 6.680 1.00 94.88 74 THR A N 1
ATOM 560 C CA . THR A 1 74 ? -14.227 13.889 6.174 1.00 94.88 74 THR A CA 1
ATOM 561 C C . THR A 1 74 ? -13.681 12.485 5.988 1.00 94.88 74 THR A C 1
ATOM 563 O O . THR A 1 74 ? -13.592 11.742 6.957 1.00 94.88 74 THR A O 1
ATOM 566 N N . LYS A 1 75 ? -13.359 12.109 4.749 1.00 95.56 75 LYS A N 1
ATOM 567 C CA . LYS A 1 75 ? -12.846 10.778 4.400 1.00 95.56 75 LYS A CA 1
ATOM 568 C C . LYS A 1 75 ? -11.487 10.924 3.728 1.00 95.56 75 LYS A C 1
ATOM 570 O O . LYS A 1 75 ? -11.407 11.016 2.507 1.00 95.56 75 LYS A O 1
ATOM 575 N N . ASN A 1 76 ? -10.449 11.063 4.546 1.00 97.38 76 ASN A N 1
ATOM 576 C CA . ASN A 1 76 ? -9.076 11.314 4.108 1.00 97.38 76 ASN A CA 1
ATOM 577 C C . ASN A 1 76 ? -8.048 10.749 5.111 1.00 97.38 76 ASN A C 1
ATOM 579 O O . ASN A 1 76 ? -8.417 10.130 6.111 1.00 97.38 76 ASN A O 1
ATOM 583 N N . GLU A 1 77 ? -6.760 11.006 4.886 1.00 97.88 77 GLU A N 1
ATOM 584 C CA . GLU A 1 77 ? -5.638 10.532 5.707 1.00 97.88 77 GLU A CA 1
ATOM 585 C C . GLU A 1 77 ? -5.718 10.962 7.180 1.00 97.88 77 GLU A C 1
ATOM 587 O O . GLU A 1 77 ? -5.299 10.221 8.068 1.00 97.88 77 GLU A O 1
ATOM 592 N N . THR A 1 78 ? -6.320 12.118 7.474 1.00 97.75 78 THR A N 1
ATOM 593 C CA . THR A 1 78 ? -6.458 12.610 8.857 1.00 97.75 78 THR A CA 1
ATOM 594 C C . THR A 1 78 ? -7.493 11.843 9.680 1.00 97.75 78 THR A C 1
ATOM 596 O O . THR A 1 78 ? -7.496 11.922 10.907 1.00 97.75 78 THR A O 1
ATOM 599 N N . THR A 1 79 ? -8.387 11.110 9.015 1.00 96.88 79 THR A N 1
ATOM 600 C CA . THR A 1 79 ? -9.531 10.421 9.635 1.00 96.88 79 THR A CA 1
ATOM 601 C C . THR A 1 79 ? -9.534 8.920 9.375 1.00 96.88 79 THR A C 1
ATOM 603 O O . THR A 1 79 ? -10.368 8.213 9.936 1.00 96.88 79 THR A O 1
ATOM 606 N N . ALA A 1 80 ? -8.620 8.414 8.548 1.00 97.19 80 ALA A N 1
ATOM 607 C CA . ALA A 1 80 ? -8.529 6.999 8.235 1.00 97.19 80 ALA A CA 1
ATOM 608 C C . ALA A 1 80 ? -8.125 6.166 9.460 1.00 97.19 80 ALA A C 1
ATOM 610 O O . ALA A 1 80 ? -7.145 6.463 10.147 1.00 97.19 80 ALA A O 1
ATOM 611 N N . LEU A 1 81 ? -8.870 5.086 9.699 1.00 96.06 81 LEU A N 1
ATOM 612 C CA . LEU A 1 81 ? -8.617 4.123 10.774 1.00 96.06 81 LEU A CA 1
ATOM 613 C C . LEU A 1 81 ? -7.512 3.127 10.408 1.00 96.06 81 LEU A C 1
ATOM 615 O O . LEU A 1 81 ? -6.915 2.525 11.296 1.00 96.06 81 LEU A O 1
ATOM 619 N N . PHE A 1 82 ? -7.223 2.972 9.115 1.00 97.31 82 PHE A N 1
ATOM 620 C CA . PHE A 1 82 ? -6.215 2.049 8.612 1.00 97.31 82 PHE A CA 1
ATOM 621 C C . PHE A 1 82 ? -5.267 2.745 7.648 1.00 97.31 82 PHE A C 1
ATOM 623 O O . PHE A 1 82 ? -5.701 3.389 6.690 1.00 97.31 82 PHE A O 1
ATOM 630 N N . THR A 1 83 ? -3.972 2.563 7.871 1.00 98.50 83 THR A N 1
ATOM 631 C CA . THR A 1 83 ? -2.916 3.066 6.993 1.00 98.50 83 THR A CA 1
ATOM 632 C C . THR A 1 83 ? -2.137 1.919 6.377 1.00 98.50 83 THR A C 1
ATOM 634 O O . THR A 1 83 ? -2.106 0.808 6.902 1.00 98.50 83 THR A O 1
ATOM 637 N N . ILE A 1 84 ? -1.513 2.177 5.237 1.00 98.44 84 ILE A N 1
ATOM 638 C CA . ILE A 1 84 ? -0.712 1.214 4.492 1.00 98.44 84 ILE A CA 1
ATOM 639 C C . ILE A 1 84 ? 0.644 1.832 4.179 1.00 98.44 84 ILE A C 1
ATOM 641 O O . ILE A 1 84 ? 0.730 2.984 3.756 1.00 98.44 84 ILE A O 1
ATOM 645 N N . VAL A 1 85 ? 1.707 1.054 4.375 1.00 98.69 85 VAL A N 1
ATOM 646 C CA . VAL A 1 85 ? 3.063 1.400 3.949 1.00 98.69 85 VAL A CA 1
ATOM 647 C C . VAL A 1 85 ? 3.659 0.229 3.183 1.00 98.69 85 VAL A C 1
ATOM 649 O O . VAL A 1 85 ? 3.653 -0.909 3.650 1.00 98.69 85 VAL A O 1
ATOM 652 N N . ILE A 1 86 ? 4.213 0.517 2.013 1.00 98.62 86 ILE A N 1
ATOM 653 C CA . ILE A 1 86 ? 4.934 -0.424 1.164 1.00 98.62 86 ILE A CA 1
ATOM 654 C C . ILE A 1 86 ? 6.370 0.064 1.067 1.00 98.62 86 ILE A C 1
ATOM 656 O O . ILE A 1 86 ? 6.617 1.165 0.588 1.00 98.62 86 ILE A O 1
ATOM 660 N N . ASN A 1 87 ? 7.321 -0.760 1.492 1.00 98.50 87 ASN A N 1
ATOM 661 C CA . ASN A 1 87 ? 8.742 -0.509 1.287 1.00 98.50 87 ASN A CA 1
ATOM 662 C C . ASN A 1 87 ? 9.272 -1.560 0.318 1.00 98.50 87 ASN A C 1
ATOM 664 O O . ASN A 1 87 ? 9.266 -2.752 0.628 1.00 98.50 87 ASN A O 1
ATOM 668 N N . ALA A 1 88 ? 9.721 -1.124 -0.852 1.00 98.50 88 ALA A N 1
ATOM 669 C CA . ALA A 1 88 ? 10.173 -1.990 -1.925 1.00 98.50 88 ALA A CA 1
ATOM 670 C C . ALA A 1 88 ? 11.494 -1.510 -2.525 1.00 98.50 88 ALA A C 1
ATOM 672 O O . ALA A 1 88 ? 11.840 -0.331 -2.480 1.00 98.50 88 ALA A O 1
ATOM 673 N N . ASN A 1 89 ? 12.225 -2.438 -3.129 1.00 98.56 89 ASN A N 1
ATOM 674 C CA . ASN A 1 89 ? 13.423 -2.156 -3.898 1.00 98.56 89 ASN A CA 1
ATOM 675 C C . ASN A 1 89 ? 13.249 -2.649 -5.328 1.00 98.56 89 ASN A C 1
ATOM 677 O O . ASN A 1 89 ? 12.783 -3.762 -5.582 1.00 98.56 89 ASN A O 1
ATOM 681 N N . THR A 1 90 ? 13.648 -1.796 -6.261 1.00 98.44 90 THR A N 1
ATOM 682 C CA . THR A 1 90 ? 13.756 -2.124 -7.676 1.00 98.44 90 THR A CA 1
ATOM 683 C C . THR A 1 90 ? 14.908 -3.096 -7.860 1.00 98.44 90 THR A C 1
ATOM 685 O O . THR A 1 90 ? 16.043 -2.774 -7.514 1.00 98.44 90 THR A O 1
ATOM 688 N N . PHE A 1 91 ? 14.625 -4.270 -8.416 1.00 97.88 91 PHE A N 1
ATOM 689 C CA . PHE A 1 91 ? 15.656 -5.261 -8.737 1.00 97.88 91 PHE A CA 1
ATOM 690 C C . PHE A 1 91 ? 15.878 -5.393 -10.246 1.00 97.88 91 PHE A C 1
ATOM 692 O O . PHE A 1 91 ? 16.895 -5.938 -10.668 1.00 97.88 91 PHE A O 1
ATOM 699 N N . GLN A 1 92 ? 14.953 -4.879 -11.062 1.00 97.69 92 GLN A N 1
ATOM 700 C CA . GLN A 1 92 ? 15.053 -4.942 -12.513 1.00 97.69 92 GLN A CA 1
ATOM 701 C C . GLN A 1 92 ? 14.371 -3.743 -13.174 1.00 97.69 92 GLN A C 1
ATOM 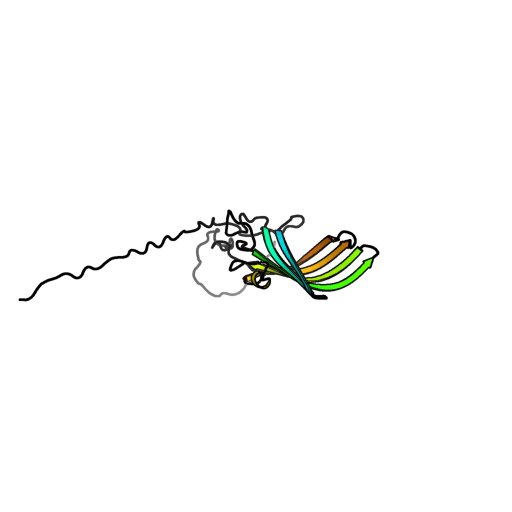703 O O . GLN A 1 92 ? 13.292 -3.305 -12.773 1.00 97.69 92 GLN A O 1
ATOM 708 N N . VAL A 1 93 ? 15.019 -3.225 -14.219 1.00 97.56 93 VAL A N 1
ATOM 709 C CA . VAL A 1 93 ? 14.450 -2.243 -15.144 1.00 97.56 93 VAL A CA 1
ATOM 710 C C . VAL A 1 93 ? 14.722 -2.722 -16.564 1.00 97.56 93 VAL A C 1
ATOM 712 O O . VAL A 1 93 ? 15.868 -2.992 -16.916 1.00 97.56 93 VAL A O 1
ATOM 715 N N . VAL A 1 94 ? 13.679 -2.798 -17.385 1.00 98.12 94 VAL A N 1
ATOM 716 C CA . VAL A 1 94 ? 13.768 -3.128 -18.811 1.00 98.12 94 VAL A CA 1
ATOM 717 C C . VAL A 1 94 ? 13.205 -1.961 -19.611 1.00 98.12 94 VAL A C 1
ATOM 719 O O . VAL A 1 94 ? 12.063 -1.557 -19.405 1.00 98.12 94 VAL A O 1
ATOM 722 N N . ASN A 1 95 ? 13.998 -1.421 -20.534 1.00 97.62 95 ASN A N 1
ATOM 723 C CA . ASN A 1 95 ? 13.537 -0.406 -21.478 1.00 97.62 95 ASN A CA 1
ATOM 724 C C . ASN A 1 95 ? 13.259 -1.073 -22.830 1.00 97.62 95 ASN A C 1
ATOM 726 O O . ASN A 1 95 ? 14.131 -1.750 -23.374 1.00 97.62 95 ASN A O 1
ATOM 730 N N . HIS A 1 96 ? 12.061 -0.876 -23.375 1.00 95.12 96 HIS A N 1
ATOM 731 C CA . HIS A 1 96 ? 11.642 -1.406 -24.668 1.00 95.12 96 HIS A CA 1
ATOM 732 C C . HIS A 1 96 ? 10.880 -0.337 -25.460 1.00 95.12 96 HIS A C 1
ATOM 734 O O . HIS A 1 96 ? 9.675 -0.143 -25.292 1.00 95.12 96 HIS A O 1
ATOM 740 N N . GLY A 1 97 ? 11.605 0.390 -26.315 1.00 96.00 97 GLY A N 1
ATOM 741 C CA . GLY A 1 97 ? 11.055 1.532 -27.044 1.00 96.00 97 GLY A CA 1
ATOM 742 C C . GLY A 1 97 ? 10.532 2.607 -26.087 1.00 96.00 97 GLY A C 1
ATOM 743 O O . GLY A 1 97 ? 11.269 3.089 -25.231 1.00 96.00 97 GLY A O 1
ATOM 744 N N . ALA A 1 98 ? 9.251 2.955 -26.223 1.00 96.88 98 ALA A N 1
ATOM 745 C CA . ALA A 1 98 ? 8.556 3.909 -25.356 1.00 96.88 98 ALA A CA 1
ATOM 746 C C . ALA A 1 98 ? 8.186 3.345 -23.972 1.00 96.88 98 ALA A C 1
ATOM 748 O O . ALA A 1 98 ? 7.687 4.083 -23.126 1.00 96.88 98 ALA A O 1
ATOM 749 N N . PHE A 1 99 ? 8.387 2.049 -23.725 1.00 97.69 99 PHE A N 1
ATOM 750 C CA . PHE A 1 99 ? 8.009 1.427 -22.462 1.00 97.69 99 PHE A CA 1
ATOM 751 C C . PHE A 1 99 ? 9.207 1.251 -21.537 1.00 97.69 99 PHE A C 1
ATOM 753 O O . PHE A 1 99 ? 10.245 0.713 -21.925 1.00 97.69 99 PHE A O 1
ATOM 760 N N . ARG A 1 100 ? 9.028 1.644 -20.277 1.00 97.38 100 ARG A N 1
ATOM 761 C CA . ARG A 1 100 ? 9.917 1.306 -19.169 1.00 97.38 100 ARG A CA 1
ATOM 762 C C . ARG A 1 100 ? 9.181 0.380 -18.214 1.00 97.38 100 ARG A C 1
ATOM 764 O O . ARG A 1 100 ? 8.198 0.775 -17.594 1.00 97.38 100 ARG A O 1
ATOM 771 N N . ILE A 1 101 ? 9.686 -0.837 -18.082 1.00 98.00 101 ILE A N 1
ATOM 772 C CA . ILE A 1 101 ? 9.177 -1.863 -17.176 1.00 98.00 101 ILE A CA 1
ATOM 773 C C . ILE A 1 101 ? 10.083 -1.870 -15.949 1.00 98.00 101 ILE A C 1
ATOM 775 O O . ILE A 1 101 ? 11.302 -1.957 -16.081 1.00 98.00 101 ILE A O 1
ATOM 779 N N . THR A 1 102 ? 9.506 -1.724 -14.764 1.00 97.94 102 THR A N 1
ATOM 780 C CA . THR A 1 102 ? 10.228 -1.697 -13.489 1.00 97.94 102 THR A CA 1
ATOM 781 C C . THR A 1 102 ? 9.641 -2.752 -12.572 1.00 97.94 102 THR A C 1
ATOM 783 O O . THR A 1 102 ? 8.459 -2.670 -12.233 1.00 97.94 102 THR A O 1
ATOM 786 N N . ASP A 1 103 ? 10.465 -3.705 -12.148 1.00 98.44 103 ASP A N 1
ATOM 787 C CA . ASP A 1 103 ? 10.060 -4.739 -11.203 1.00 98.44 103 ASP A CA 1
ATOM 788 C C . ASP A 1 103 ? 10.639 -4.466 -9.817 1.00 98.44 103 ASP A C 1
ATOM 790 O O . ASP A 1 103 ? 11.821 -4.129 -9.656 1.00 98.44 103 ASP A O 1
ATOM 794 N N . ARG A 1 104 ? 9.791 -4.624 -8.800 1.00 98.56 104 ARG A N 1
ATOM 795 C CA . ARG A 1 104 ? 10.142 -4.393 -7.397 1.00 98.56 104 ARG A CA 1
ATOM 796 C C . ARG A 1 104 ? 9.718 -5.559 -6.518 1.00 98.56 104 ARG A C 1
ATOM 798 O O . ARG A 1 104 ? 8.721 -6.227 -6.788 1.00 98.56 104 ARG A O 1
ATOM 805 N N . ILE A 1 105 ? 10.471 -5.767 -5.447 1.00 98.69 105 ILE A N 1
ATOM 806 C CA . ILE A 1 105 ? 10.109 -6.658 -4.341 1.00 98.69 105 ILE A CA 1
ATOM 807 C C . ILE A 1 105 ? 10.220 -5.907 -3.021 1.00 98.69 105 ILE A C 1
ATOM 809 O O . ILE A 1 105 ? 11.033 -4.990 -2.896 1.00 98.69 105 ILE A O 1
ATOM 813 N N . GLY A 1 106 ? 9.415 -6.281 -2.035 1.00 98.56 106 GLY A N 1
ATOM 814 C CA . GLY A 1 106 ? 9.403 -5.585 -0.758 1.00 98.56 106 GLY A CA 1
ATOM 815 C C . GLY A 1 106 ? 8.458 -6.178 0.269 1.00 98.56 106 GLY A C 1
ATOM 816 O O . GLY A 1 106 ? 8.067 -7.342 0.184 1.00 98.56 106 GLY A O 1
ATOM 817 N N . THR A 1 107 ? 8.052 -5.323 1.199 1.00 98.62 107 THR A N 1
ATOM 818 C CA . THR A 1 107 ? 7.092 -5.629 2.257 1.00 98.62 107 THR A CA 1
ATOM 819 C C . THR A 1 107 ? 5.995 -4.578 2.256 1.00 98.62 107 THR A C 1
ATOM 821 O O . THR A 1 107 ? 6.268 -3.386 2.120 1.00 98.62 107 THR A O 1
ATOM 824 N N . THR A 1 108 ? 4.755 -5.017 2.426 1.00 98.50 108 THR A N 1
ATOM 825 C CA . THR A 1 108 ? 3.610 -4.159 2.738 1.00 98.50 108 THR A CA 1
ATOM 826 C C . THR A 1 108 ? 3.185 -4.401 4.176 1.00 98.50 108 THR A C 1
ATOM 828 O O . THR A 1 108 ? 3.025 -5.554 4.579 1.00 98.50 108 THR A O 1
ATOM 831 N N . THR A 1 109 ? 2.946 -3.323 4.911 1.00 98.56 109 THR A N 1
ATOM 832 C CA . THR A 1 109 ? 2.384 -3.349 6.258 1.00 98.56 109 THR A CA 1
ATOM 833 C C . THR A 1 109 ? 1.124 -2.499 6.283 1.00 98.56 109 THR A C 1
ATOM 835 O O . THR A 1 109 ? 1.150 -1.343 5.861 1.00 98.56 109 THR A O 1
ATOM 838 N N . ILE A 1 110 ? 0.030 -3.067 6.781 1.00 97.81 110 ILE A N 1
ATOM 839 C CA . ILE A 1 110 ? -1.193 -2.338 7.114 1.00 97.81 110 ILE A CA 1
ATOM 840 C C . ILE A 1 110 ? -1.199 -2.130 8.624 1.00 97.81 110 ILE A C 1
ATOM 842 O O . ILE A 1 110 ? -0.931 -3.066 9.383 1.00 97.81 110 ILE A O 1
ATOM 846 N N . TYR A 1 111 ? -1.507 -0.913 9.052 1.00 97.88 111 TYR A N 1
ATOM 847 C CA . TYR A 1 111 ? -1.558 -0.521 10.450 1.00 97.88 111 TYR A CA 1
ATOM 848 C C . TYR A 1 111 ? -2.986 -0.148 10.842 1.00 97.88 111 TYR A C 1
ATOM 850 O O . TYR A 1 111 ? -3.689 0.521 10.086 1.00 97.88 111 TYR A O 1
ATOM 858 N N . LEU A 1 112 ? -3.382 -0.515 12.059 1.00 95.94 112 LEU A N 1
ATOM 859 C CA . LEU A 1 112 ? -4.451 0.175 12.770 1.00 95.94 112 LEU A CA 1
ATOM 860 C C . LEU A 1 112 ? -3.901 1.522 13.243 1.00 95.94 112 LEU A C 1
ATOM 862 O O . LEU A 1 112 ? -2.993 1.569 14.079 1.00 95.94 112 LEU A O 1
ATOM 866 N N . ASN A 1 113 ? -4.423 2.604 12.680 1.00 96.19 113 ASN A N 1
ATOM 867 C CA . ASN A 1 113 ? -3.898 3.948 12.862 1.00 96.19 113 ASN A CA 1
ATOM 868 C C . ASN A 1 113 ? -4.204 4.493 14.269 1.00 96.19 113 ASN A C 1
ATOM 870 O O . ASN A 1 113 ? -5.281 4.255 14.813 1.00 96.19 113 ASN A O 1
ATOM 874 N N . ASN A 1 114 ? -3.263 5.239 14.857 1.00 90.88 114 ASN A N 1
ATOM 875 C CA . ASN A 1 114 ? -3.356 5.768 16.230 1.00 90.88 114 ASN A CA 1
ATOM 876 C C . ASN A 1 114 ? -3.406 7.311 16.286 1.00 90.88 114 ASN A C 1
ATOM 878 O O . ASN A 1 114 ? -3.140 7.923 17.318 1.00 90.88 114 ASN A O 1
ATOM 882 N N . GLY A 1 115 ? -3.707 7.963 15.163 1.00 89.44 115 GLY A N 1
ATOM 883 C CA . GLY A 1 115 ? -3.760 9.420 15.050 1.00 89.44 115 GLY A CA 1
ATOM 884 C C . GLY A 1 115 ? -3.941 9.865 13.599 1.00 89.44 115 GLY A C 1
ATOM 885 O O . GLY A 1 115 ? -3.967 9.021 12.710 1.00 89.44 115 GLY A O 1
ATOM 886 N N . PRO A 1 116 ? -4.062 11.172 13.324 1.00 95.94 116 PRO A N 1
ATOM 887 C CA . PRO A 1 116 ? -4.125 11.656 11.949 1.00 95.94 116 PRO A CA 1
ATOM 888 C C . PRO A 1 116 ? -2.818 11.341 11.208 1.00 95.94 116 PRO A C 1
ATOM 890 O O . PRO A 1 116 ? -1.732 11.476 11.777 1.00 95.94 116 PRO A O 1
ATOM 893 N N . SER A 1 117 ? -2.923 10.926 9.947 1.00 98.25 117 SER A N 1
ATOM 894 C CA . SER A 1 117 ? -1.781 10.834 9.030 1.00 98.25 117 SER A CA 1
ATOM 895 C C . SER A 1 117 ? -1.725 12.063 8.122 1.00 98.25 117 SER A C 1
ATOM 897 O O . SER A 1 117 ? -2.655 12.865 8.104 1.00 98.25 117 SER A O 1
ATOM 899 N N . ASP A 1 118 ? -0.616 12.233 7.407 1.00 97.94 118 ASP A N 1
ATOM 900 C CA . ASP A 1 118 ? -0.345 13.394 6.558 1.00 97.94 118 ASP A CA 1
ATOM 901 C C . ASP A 1 118 ? 0.594 12.989 5.412 1.00 97.94 118 ASP A C 1
ATOM 903 O O . ASP A 1 118 ? 1.705 12.514 5.661 1.00 97.94 118 ASP A O 1
ATOM 907 N N . PHE A 1 119 ? 0.175 13.193 4.159 1.00 98.12 119 PHE A N 1
ATOM 908 C CA . PHE A 1 119 ? 0.993 12.903 2.972 1.00 98.12 119 PHE A CA 1
ATOM 909 C C . PHE A 1 119 ? 2.304 13.698 2.926 1.00 98.12 119 PHE A C 1
ATOM 911 O O . PHE A 1 119 ? 3.298 13.215 2.386 1.00 98.12 119 PHE A O 1
ATOM 918 N N . THR A 1 120 ? 2.366 14.865 3.569 1.00 97.69 120 THR A N 1
ATOM 919 C CA . THR A 1 120 ? 3.606 15.644 3.694 1.00 97.69 120 THR A CA 1
ATOM 920 C C . THR A 1 120 ? 4.583 15.062 4.724 1.00 97.69 120 THR A C 1
ATOM 922 O O . THR A 1 120 ? 5.765 15.412 4.720 1.00 97.69 120 THR A O 1
ATOM 925 N N . ASN A 1 121 ? 4.129 14.126 5.567 1.00 97.50 121 ASN A N 1
ATOM 926 C CA . ASN A 1 121 ? 4.936 13.392 6.539 1.00 97.50 121 ASN A CA 1
ATOM 927 C C . ASN A 1 121 ? 4.728 11.867 6.392 1.00 97.50 121 ASN A C 1
ATOM 929 O O . ASN A 1 121 ? 3.969 11.268 7.165 1.00 97.50 121 ASN A O 1
ATOM 933 N N . PRO A 1 122 ? 5.448 11.201 5.467 1.00 97.06 122 PRO A N 1
ATOM 934 C CA . PRO A 1 122 ? 5.282 9.771 5.183 1.00 97.06 122 PRO A CA 1
ATOM 935 C C . PRO A 1 122 ? 5.393 8.852 6.409 1.00 97.06 122 PRO A C 1
ATOM 937 O O . PRO A 1 122 ? 4.726 7.821 6.486 1.00 97.06 122 PRO A O 1
ATOM 940 N N . ALA A 1 123 ? 6.198 9.231 7.407 1.00 97.00 123 ALA A N 1
ATOM 941 C CA . ALA A 1 123 ? 6.368 8.443 8.627 1.00 97.00 123 ALA A CA 1
ATOM 942 C C . ALA A 1 123 ? 5.069 8.326 9.448 1.00 97.00 123 ALA A C 1
ATOM 944 O O . ALA A 1 123 ? 4.865 7.316 10.127 1.00 97.00 123 ALA A O 1
ATOM 945 N N . SER A 1 124 ? 4.163 9.307 9.342 1.00 98.19 124 SER A N 1
ATOM 946 C CA . SER A 1 124 ? 2.868 9.313 10.041 1.00 98.19 124 SER A CA 1
ATOM 947 C C . SER A 1 124 ? 1.963 8.137 9.657 1.00 98.19 124 SER A C 1
ATOM 949 O O . SER A 1 124 ? 1.140 7.709 10.461 1.00 98.19 124 SER A O 1
ATOM 951 N N . PHE A 1 125 ? 2.144 7.538 8.476 1.00 98.50 125 PHE A N 1
ATOM 952 C CA . PHE A 1 125 ? 1.377 6.362 8.048 1.00 98.50 125 PHE A CA 1
ATOM 953 C C . PHE A 1 125 ? 1.818 5.062 8.732 1.00 98.50 125 PHE A C 1
ATOM 955 O O . PHE A 1 125 ? 1.139 4.045 8.613 1.00 98.50 125 PHE A O 1
ATOM 962 N N . SER A 1 126 ? 2.930 5.082 9.470 1.00 98.00 126 SER A N 1
ATOM 963 C CA . SER A 1 126 ? 3.456 3.930 10.218 1.00 98.00 126 SER A CA 1
ATOM 964 C C . SER A 1 126 ? 3.329 4.066 11.741 1.00 98.00 126 SER A C 1
ATOM 966 O O . SER A 1 126 ? 3.840 3.225 12.473 1.00 98.00 126 SER A O 1
ATOM 968 N N . GLN A 1 127 ? 2.645 5.107 12.233 1.00 95.31 127 GLN A N 1
ATOM 969 C CA . GLN A 1 127 ? 2.538 5.421 13.669 1.00 95.31 127 GLN A CA 1
ATOM 970 C C . GLN A 1 127 ? 1.607 4.486 14.464 1.00 95.31 127 GLN A C 1
ATOM 972 O O . GLN A 1 127 ? 1.508 4.592 15.686 1.00 95.31 127 GLN A O 1
ATOM 977 N N . GLY A 1 128 ? 0.869 3.626 13.760 1.00 95.00 128 GLY A N 1
ATOM 978 C CA . GLY A 1 128 ? -0.122 2.719 14.323 1.00 95.00 128 GLY A CA 1
ATOM 979 C C . GLY A 1 128 ? 0.433 1.357 14.745 1.00 95.00 128 GLY A C 1
ATOM 980 O O . GLY A 1 128 ? 1.638 1.112 14.751 1.00 95.00 128 GLY A O 1
ATOM 981 N N . THR A 1 129 ? -0.475 0.434 15.058 1.00 96.25 129 THR A N 1
ATOM 982 C CA . THR A 1 129 ? -0.131 -0.970 15.341 1.00 96.25 129 THR A CA 1
ATOM 983 C C . THR A 1 129 ? -0.190 -1.782 14.047 1.00 96.25 129 THR A C 1
ATOM 985 O O . THR A 1 129 ? -1.234 -1.751 13.398 1.00 96.25 129 THR A O 1
ATOM 988 N N . PRO A 1 130 ? 0.867 -2.509 13.640 1.00 97.12 130 PRO A N 1
ATOM 989 C CA . PRO A 1 130 ? 0.795 -3.418 12.498 1.00 97.12 130 PRO A CA 1
ATOM 990 C C . PRO A 1 130 ? -0.289 -4.480 12.712 1.00 97.12 130 PRO A C 1
ATOM 992 O O . PRO A 1 130 ? -0.272 -5.171 13.725 1.00 97.12 130 PRO A O 1
ATOM 995 N N . ILE A 1 131 ? -1.209 -4.620 11.758 1.00 95.06 131 ILE A N 1
ATOM 996 C CA . ILE A 1 131 ? -2.289 -5.624 11.804 1.00 95.06 131 ILE A CA 1
ATOM 997 C C . ILE A 1 131 ? -2.227 -6.632 10.660 1.00 95.06 131 ILE A C 1
ATOM 999 O O . ILE A 1 131 ? -2.819 -7.704 10.744 1.00 95.06 131 ILE A O 1
ATOM 1003 N N . GLN A 1 132 ? -1.497 -6.310 9.595 1.00 95.31 132 GLN A N 1
ATOM 1004 C CA . GLN A 1 132 ? -1.214 -7.234 8.507 1.00 95.31 132 GLN A CA 1
ATOM 1005 C C . GLN A 1 132 ? 0.157 -6.915 7.929 1.00 95.31 132 GLN A C 1
ATOM 1007 O O . GLN A 1 132 ? 0.470 -5.760 7.639 1.00 95.31 132 GLN A O 1
ATOM 1012 N N . VAL A 1 133 ? 0.952 -7.953 7.702 1.00 97.25 133 VAL A N 1
ATOM 1013 C CA . VAL A 1 133 ? 2.215 -7.876 6.970 1.00 97.25 133 VAL A CA 1
ATOM 1014 C C . VAL A 1 133 ? 2.128 -8.818 5.780 1.00 97.25 133 VAL A C 1
ATOM 1016 O O . VAL A 1 133 ? 1.575 -9.914 5.874 1.00 97.25 133 VAL A O 1
ATOM 1019 N N . SER A 1 134 ? 2.653 -8.390 4.638 1.00 97.50 134 SER A N 1
ATOM 1020 C CA . SER A 1 134 ? 2.718 -9.210 3.431 1.00 97.50 134 SER A CA 1
ATOM 1021 C C . SER A 1 134 ? 4.019 -8.986 2.674 1.00 97.50 134 SER A C 1
ATOM 1023 O O . SER A 1 134 ? 4.558 -7.876 2.648 1.00 97.50 134 SER A O 1
ATOM 1025 N N . SER A 1 135 ? 4.515 -10.036 2.023 1.00 98.44 135 SER A N 1
ATOM 1026 C CA . SER A 1 135 ? 5.535 -9.870 0.989 1.00 98.44 135 SER A CA 1
ATOM 1027 C C . SER A 1 135 ? 4.904 -9.212 -0.235 1.00 98.44 135 SER A C 1
ATOM 1029 O O . SER A 1 135 ? 3.761 -9.519 -0.578 1.00 98.44 135 SER A O 1
ATOM 1031 N N . TYR A 1 136 ? 5.648 -8.326 -0.883 1.00 98.44 136 TYR A N 1
ATOM 1032 C CA . TYR A 1 136 ? 5.180 -7.491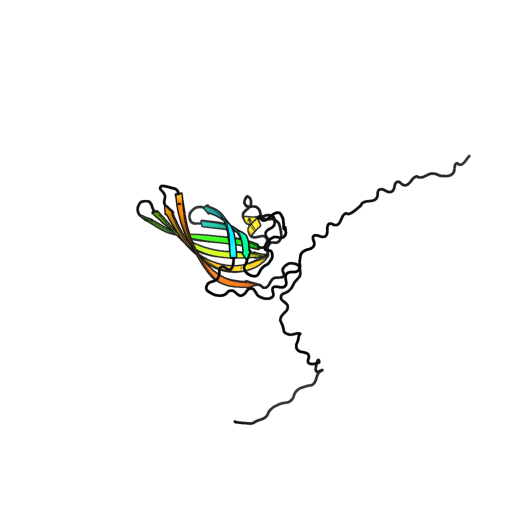 -1.979 1.00 98.44 136 TYR A CA 1
ATOM 1033 C C . TYR A 1 136 ? 5.994 -7.745 -3.245 1.00 98.44 136 TYR A C 1
ATOM 1035 O O . TYR A 1 136 ? 7.227 -7.781 -3.203 1.00 98.44 136 TYR A O 1
ATOM 1043 N N . ARG A 1 137 ? 5.306 -7.864 -4.381 1.00 98.50 137 ARG A N 1
ATOM 1044 C CA . ARG A 1 137 ? 5.904 -7.846 -5.717 1.00 98.50 137 ARG A CA 1
ATOM 1045 C C . ARG A 1 137 ? 5.147 -6.870 -6.601 1.00 98.50 137 ARG A C 1
ATOM 1047 O O . ARG A 1 137 ? 3.921 -6.888 -6.636 1.00 98.50 137 ARG A O 1
ATOM 1054 N N . GLN A 1 138 ? 5.887 -6.060 -7.344 1.00 98.25 138 GLN A N 1
ATOM 1055 C CA . GLN A 1 138 ? 5.331 -5.111 -8.295 1.00 98.25 138 GLN A CA 1
ATOM 1056 C C . GLN A 1 138 ? 5.961 -5.288 -9.664 1.00 98.25 138 GLN A C 1
ATOM 1058 O O . GLN A 1 138 ? 7.179 -5.430 -9.760 1.00 98.25 138 GLN A O 1
ATOM 1063 N N . THR A 1 139 ? 5.140 -5.140 -10.695 1.00 98.25 139 THR A N 1
ATOM 1064 C CA . THR A 1 139 ? 5.587 -4.776 -12.039 1.00 98.25 139 THR A CA 1
ATOM 1065 C C . THR A 1 139 ? 4.881 -3.484 -12.425 1.00 98.25 139 THR A C 1
ATOM 1067 O O . THR A 1 139 ? 3.654 -3.398 -12.367 1.00 98.25 139 THR A O 1
ATOM 1070 N N . ALA A 1 140 ? 5.644 -2.454 -12.777 1.00 96.50 140 ALA A N 1
ATOM 1071 C CA . ALA A 1 140 ? 5.128 -1.186 -13.279 1.00 96.50 140 ALA A CA 1
ATOM 1072 C C . ALA A 1 140 ? 5.591 -0.989 -14.722 1.00 96.50 140 ALA A C 1
ATOM 1074 O O . ALA A 1 140 ? 6.792 -0.992 -14.993 1.00 96.50 140 ALA A O 1
ATOM 1075 N N . VAL A 1 141 ? 4.645 -0.806 -15.640 1.00 97.62 141 VAL A N 1
ATOM 1076 C CA . VAL A 1 141 ? 4.906 -0.523 -17.053 1.00 97.62 141 VAL A CA 1
ATOM 1077 C C . VAL A 1 141 ? 4.509 0.918 -17.319 1.00 97.62 141 VAL A C 1
ATOM 1079 O O . VAL A 1 141 ? 3.332 1.264 -17.260 1.00 97.62 141 VAL A O 1
ATOM 1082 N N . VAL A 1 142 ? 5.500 1.756 -17.602 1.00 97.06 142 VAL A N 1
ATOM 1083 C CA . VAL A 1 142 ? 5.325 3.185 -17.876 1.00 97.06 142 VAL A CA 1
ATOM 1084 C C . VAL A 1 142 ? 5.531 3.432 -19.363 1.00 97.06 142 VAL A C 1
ATOM 1086 O O . VAL A 1 142 ? 6.554 3.029 -19.916 1.00 97.06 142 VAL A O 1
ATOM 1089 N N . ASN A 1 143 ? 4.591 4.121 -20.001 1.00 97.38 143 ASN A N 1
ATOM 1090 C CA . ASN A 1 143 ? 4.795 4.723 -21.310 1.00 97.38 143 ASN A CA 1
ATOM 1091 C C . ASN A 1 143 ? 5.447 6.098 -21.123 1.00 97.38 143 ASN A C 1
ATOM 1093 O O . ASN A 1 143 ? 4.847 7.026 -20.585 1.00 97.38 143 ASN A O 1
ATOM 1097 N N . THR A 1 144 ? 6.694 6.231 -21.559 1.00 96.31 144 THR A N 1
ATOM 1098 C CA . THR A 1 144 ? 7.512 7.429 -21.339 1.00 96.31 144 THR A CA 1
ATOM 1099 C C . THR A 1 144 ? 7.164 8.589 -22.271 1.00 96.31 144 THR A C 1
ATOM 1101 O O . THR A 1 144 ? 7.645 9.696 -22.053 1.00 96.31 144 THR A O 1
ATOM 1104 N N . LEU A 1 145 ? 6.323 8.374 -23.291 1.00 96.56 145 LEU A N 1
ATOM 1105 C CA . LEU A 1 145 ? 5.904 9.434 -24.216 1.00 96.56 145 LEU A CA 1
ATOM 1106 C C . LEU A 1 145 ? 4.800 10.319 -23.633 1.00 96.56 145 LEU A C 1
ATOM 1108 O O . LEU A 1 145 ? 4.764 11.518 -23.892 1.00 96.56 145 LEU A O 1
ATOM 1112 N N . ASN A 1 146 ? 3.885 9.725 -22.870 1.00 95.56 146 ASN A N 1
ATOM 1113 C CA . ASN A 1 146 ? 2.711 10.396 -22.310 1.00 95.56 146 ASN A CA 1
ATOM 1114 C C . ASN A 1 146 ? 2.619 10.271 -20.781 1.00 95.56 146 ASN A C 1
ATOM 1116 O O . ASN A 1 146 ? 1.654 10.752 -20.193 1.00 95.56 146 ASN A O 1
ATOM 1120 N N . ASN A 1 147 ? 3.609 9.638 -20.147 1.00 92.12 147 ASN A N 1
ATOM 1121 C CA . ASN A 1 147 ? 3.685 9.403 -18.707 1.00 92.12 147 ASN A CA 1
ATOM 1122 C C . ASN A 1 147 ? 2.467 8.667 -18.128 1.00 92.12 147 ASN A C 1
ATOM 1124 O O . ASN A 1 147 ? 2.134 8.842 -16.956 1.00 92.12 147 ASN A O 1
ATOM 1128 N N . THR A 1 148 ? 1.810 7.818 -18.924 1.00 95.31 148 THR A N 1
ATOM 1129 C CA . THR A 1 148 ? 0.803 6.890 -18.402 1.00 95.31 148 THR A CA 1
ATOM 1130 C C . THR A 1 148 ? 1.467 5.609 -17.923 1.00 95.31 148 THR A C 1
ATOM 1132 O O . THR A 1 148 ? 2.526 5.212 -18.415 1.00 95.31 148 THR A O 1
ATOM 1135 N N . PHE A 1 149 ? 0.853 4.937 -16.955 1.00 95.56 149 PHE A N 1
ATOM 1136 C CA . PHE A 1 149 ? 1.374 3.672 -16.463 1.00 95.56 149 PHE A CA 1
ATOM 1137 C C . PHE A 1 149 ? 0.260 2.709 -16.078 1.00 95.56 149 PHE A C 1
ATOM 1139 O O . PHE A 1 149 ? -0.857 3.109 -15.757 1.00 95.56 149 PHE A O 1
ATOM 1146 N N . VAL A 1 150 ? 0.603 1.429 -16.092 1.00 96.50 150 VAL A N 1
ATOM 1147 C CA . VAL A 1 150 ? -0.150 0.360 -15.444 1.00 96.50 150 VAL A CA 1
ATOM 1148 C C . VAL A 1 150 ? 0.778 -0.324 -14.454 1.00 96.50 150 VAL A C 1
ATOM 1150 O O . VAL A 1 150 ? 1.988 -0.419 -14.680 1.00 96.50 150 VAL A O 1
ATOM 1153 N N . SER A 1 151 ? 0.230 -0.792 -13.340 1.00 95.44 151 SER A N 1
ATOM 1154 C CA . SER A 1 151 ? 0.992 -1.574 -12.380 1.00 95.44 151 SER A CA 1
ATOM 1155 C C . SER A 1 151 ? 0.189 -2.767 -11.895 1.00 95.44 151 SER A C 1
ATOM 1157 O O . SER A 1 151 ? -1.000 -2.656 -11.608 1.00 95.44 151 SER A 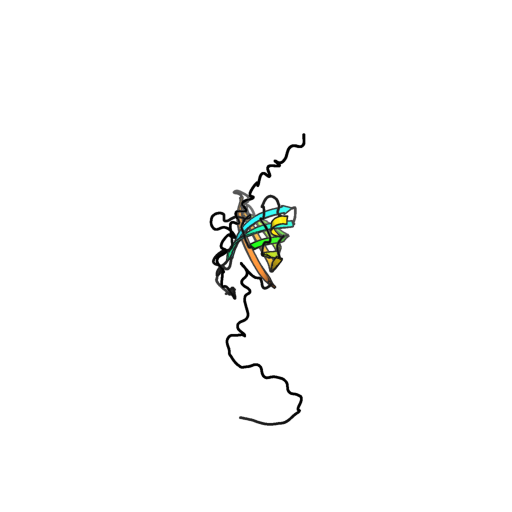O 1
ATOM 1159 N N . THR A 1 152 ? 0.870 -3.900 -11.776 1.00 96.62 152 THR A N 1
ATOM 1160 C CA . THR A 1 152 ? 0.383 -5.070 -11.055 1.00 96.62 152 THR A CA 1
ATOM 1161 C C . THR A 1 152 ? 1.104 -5.135 -9.721 1.00 96.62 152 THR A C 1
ATOM 1163 O O . THR A 1 152 ? 2.331 -5.048 -9.674 1.00 96.62 152 THR A O 1
ATOM 1166 N N . ASN A 1 153 ? 0.333 -5.290 -8.650 1.00 95.38 153 ASN A N 1
ATOM 1167 C CA . ASN A 1 153 ? 0.809 -5.370 -7.278 1.00 95.38 153 ASN A CA 1
ATOM 1168 C C . ASN A 1 153 ? 0.303 -6.686 -6.691 1.00 95.38 153 ASN A C 1
ATOM 1170 O O . ASN A 1 153 ? -0.897 -6.951 -6.709 1.00 95.38 153 ASN A O 1
ATOM 1174 N N . THR A 1 154 ? 1.209 -7.525 -6.206 1.00 95.44 154 THR A N 1
ATOM 1175 C CA . THR A 1 154 ? 0.881 -8.808 -5.588 1.00 95.44 154 THR A CA 1
ATOM 1176 C C . THR A 1 154 ? 1.342 -8.790 -4.146 1.00 95.44 154 THR A C 1
ATOM 1178 O O . THR A 1 154 ? 2.502 -8.489 -3.861 1.00 95.44 154 THR A O 1
ATOM 1181 N N . HIS A 1 155 ? 0.424 -9.137 -3.252 1.00 93.50 155 HIS A N 1
ATOM 1182 C CA . HIS A 1 155 ? 0.653 -9.209 -1.820 1.00 93.50 155 HIS A CA 1
ATOM 1183 C C . HIS A 1 155 ? 0.402 -10.645 -1.374 1.00 93.50 155 HIS A C 1
ATOM 1185 O O . HIS A 1 155 ? -0.667 -11.191 -1.633 1.00 93.50 155 HIS A O 1
ATOM 1191 N N . ILE A 1 156 ? 1.378 -11.257 -0.707 1.00 94.25 156 ILE A N 1
ATOM 1192 C CA . ILE A 1 156 ? 1.198 -12.554 -0.043 1.00 94.25 156 ILE A CA 1
ATOM 1193 C C . ILE A 1 156 ? 1.267 -12.288 1.450 1.00 94.25 156 ILE A C 1
ATOM 1195 O O . ILE A 1 156 ? 2.323 -11.895 1.947 1.00 94.25 156 ILE A O 1
ATOM 1199 N N . ILE A 1 157 ? 0.140 -12.450 2.142 1.00 93.75 157 ILE A N 1
ATOM 1200 C CA . ILE A 1 157 ? 0.036 -12.229 3.587 1.00 93.75 157 ILE A CA 1
ATOM 1201 C C . ILE A 1 157 ? 0.972 -13.198 4.310 1.00 93.75 157 ILE A C 1
ATOM 1203 O O . ILE A 1 157 ? 0.929 -14.405 4.086 1.00 93.75 157 ILE A O 1
ATOM 1207 N N . THR A 1 158 ? 1.830 -12.651 5.165 1.00 95.19 158 THR A N 1
ATOM 1208 C CA . THR A 1 158 ? 2.809 -13.401 5.959 1.00 95.19 158 THR A CA 1
ATOM 1209 C C . THR A 1 158 ? 2.514 -13.348 7.453 1.00 95.19 158 THR A C 1
ATOM 1211 O O . THR A 1 158 ? 2.960 -14.231 8.179 1.00 95.19 158 THR A O 1
ATOM 1214 N N . SER A 1 159 ? 1.775 -12.338 7.920 1.00 92.75 159 SER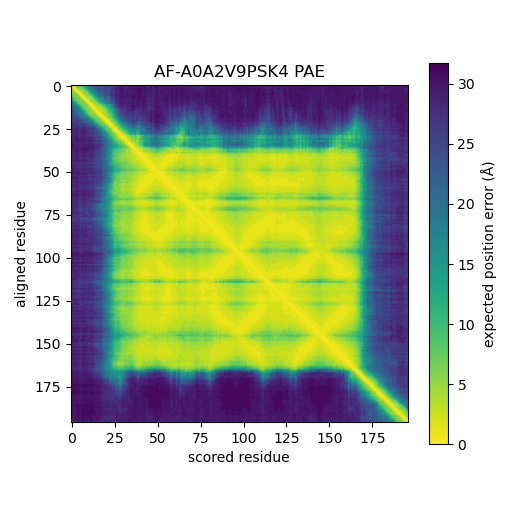 A N 1
ATOM 1215 C CA . SER A 1 159 ? 1.316 -12.229 9.307 1.00 92.75 159 SER A CA 1
ATOM 1216 C C . SER A 1 159 ? 0.042 -11.394 9.402 1.00 92.75 159 SER A C 1
ATOM 1218 O O . SER A 1 159 ? -0.156 -10.472 8.604 1.00 92.75 159 SER A O 1
ATOM 1220 N N . VAL A 1 160 ? -0.789 -11.698 10.397 1.00 92.25 160 VAL A N 1
ATOM 1221 C CA . VAL A 1 160 ? -1.994 -10.950 10.769 1.00 92.25 160 VAL A CA 1
ATOM 1222 C C . VAL A 1 160 ? -2.094 -10.863 12.288 1.00 92.25 160 VAL A C 1
ATOM 1224 O O . VAL A 1 160 ? -1.732 -11.809 12.983 1.00 92.25 160 VAL A O 1
ATOM 1227 N N . GLU A 1 161 ? -2.621 -9.752 12.790 1.00 87.88 161 GLU A N 1
ATOM 1228 C CA . GLU A 1 161 ? -2.928 -9.558 14.208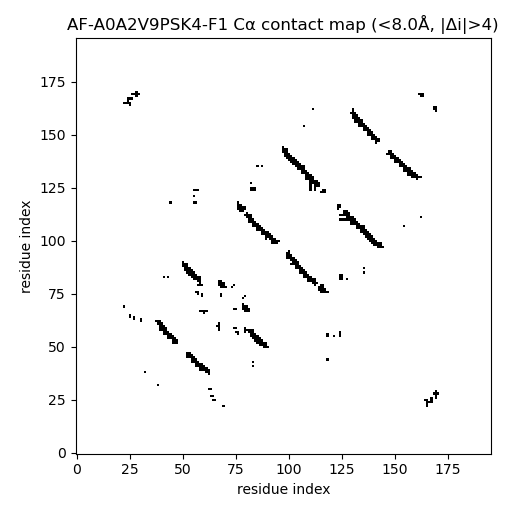 1.00 87.88 161 GLU A CA 1
ATOM 1229 C C . GLU A 1 161 ? -4.414 -9.260 14.392 1.00 87.88 161 GLU A C 1
ATOM 1231 O O . GLU A 1 161 ? -5.059 -8.626 13.552 1.00 87.88 161 GLU A O 1
ATOM 1236 N N . THR A 1 162 ? -4.962 -9.700 15.523 1.00 84.81 162 THR A N 1
ATOM 1237 C CA . THR A 1 162 ? -6.339 -9.354 15.893 1.00 84.81 162 THR A CA 1
ATOM 1238 C C . THR A 1 162 ? -6.367 -7.946 16.469 1.00 84.81 162 THR A C 1
ATOM 1240 O O . THR A 1 162 ? -5.503 -7.570 17.259 1.00 84.81 162 THR A O 1
ATOM 1243 N N . PHE A 1 163 ? -7.386 -7.168 16.118 1.00 83.50 163 PHE A N 1
ATOM 1244 C CA . PHE A 1 163 ? -7.564 -5.820 16.639 1.00 83.50 163 PHE A CA 1
ATOM 1245 C C . PHE A 1 163 ? -9.014 -5.552 17.034 1.00 83.50 163 PHE A C 1
ATOM 1247 O O . PHE A 1 163 ? -9.929 -6.300 16.700 1.00 83.50 163 PHE A O 1
ATOM 1254 N N . THR A 1 164 ? -9.206 -4.471 17.784 1.00 79.56 164 THR A N 1
ATOM 1255 C CA . THR A 1 164 ? -10.515 -3.987 18.223 1.00 79.56 164 THR A CA 1
ATOM 1256 C C . THR A 1 164 ? -10.804 -2.670 17.522 1.00 79.56 164 THR A C 1
ATOM 1258 O O . THR A 1 164 ? -10.023 -1.726 17.638 1.00 79.56 164 THR A O 1
ATOM 1261 N N . LEU A 1 165 ? -11.933 -2.593 16.821 1.00 77.06 165 LEU A N 1
ATOM 1262 C CA . LEU A 1 165 ? -12.425 -1.355 16.220 1.00 77.06 165 LEU A CA 1
ATOM 1263 C C . LEU A 1 165 ? -13.563 -0.814 17.094 1.00 77.06 165 LEU A C 1
ATOM 1265 O O . LEU A 1 165 ? -14.486 -1.549 17.437 1.00 77.06 165 LEU A O 1
ATOM 1269 N N . ASN A 1 166 ? -13.494 0.458 17.495 1.00 68.06 166 ASN A N 1
ATOM 1270 C CA . ASN A 1 166 ? -14.534 1.122 18.299 1.00 68.06 166 ASN A CA 1
ATOM 1271 C C . ASN A 1 166 ? -14.909 0.399 19.616 1.00 68.06 166 ASN A C 1
ATOM 1273 O O . ASN A 1 166 ? -16.052 0.469 20.059 1.00 68.06 166 ASN A O 1
ATOM 1277 N N . GLY A 1 167 ? -13.964 -0.302 20.252 1.00 52.97 167 GLY A N 1
ATOM 1278 C CA . GLY A 1 167 ? -14.200 -0.989 21.530 1.00 52.97 167 GLY A CA 1
ATOM 1279 C C . GLY A 1 167 ? -14.871 -2.366 21.429 1.00 52.97 167 GLY A C 1
ATOM 1280 O O . GLY A 1 167 ? -15.157 -2.963 22.466 1.00 52.97 167 GLY A O 1
ATOM 1281 N N . VAL A 1 168 ? -15.089 -2.898 20.221 1.00 47.84 168 VAL A N 1
ATOM 1282 C CA . VAL A 1 168 ? -15.561 -4.276 20.009 1.00 47.84 168 VAL A CA 1
ATOM 1283 C C . VAL A 1 168 ? -14.366 -5.208 19.792 1.00 47.84 168 VAL A C 1
ATOM 1285 O O . VAL A 1 168 ? -13.674 -5.121 18.778 1.00 47.84 168 VAL A O 1
ATOM 1288 N N . ILE A 1 169 ? -14.116 -6.102 20.751 1.00 47.25 169 ILE A N 1
ATOM 1289 C CA . ILE A 1 169 ? -13.225 -7.254 20.551 1.00 47.25 169 ILE A CA 1
ATOM 1290 C C . ILE A 1 169 ? -14.009 -8.281 19.721 1.00 47.25 169 ILE A C 1
ATOM 1292 O O . ILE A 1 169 ? -15.146 -8.579 20.100 1.00 47.25 169 ILE A O 1
ATOM 1296 N N . PRO A 1 170 ? -13.435 -8.882 18.663 1.00 44.81 170 PRO A N 1
ATOM 1297 C CA . PRO A 1 170 ? -13.949 -10.117 18.080 1.00 44.81 170 PRO A CA 1
ATOM 1298 C C . PRO A 1 170 ? -13.922 -11.236 19.133 1.00 44.81 170 PRO A C 1
ATOM 1300 O O . PRO A 1 170 ? -12.946 -11.973 19.255 1.00 44.81 170 PRO A O 1
ATOM 1303 N N . LEU A 1 171 ? -14.941 -11.315 19.992 1.00 43.31 171 LEU A N 1
ATOM 1304 C CA . LEU A 1 171 ? -14.978 -12.324 21.041 1.00 43.31 171 LEU A CA 1
ATOM 1305 C C . LEU A 1 171 ? -15.439 -13.649 20.437 1.00 43.31 171 LEU A C 1
ATOM 1307 O O . LEU A 1 171 ? -16.603 -13.828 20.080 1.00 43.31 171 LEU A O 1
ATOM 1311 N N . ASP A 1 172 ? -14.462 -14.542 20.347 1.00 43.22 172 ASP A N 1
ATOM 1312 C CA . ASP A 1 172 ? -14.549 -15.989 20.227 1.00 43.22 172 ASP A CA 1
ATOM 1313 C C . ASP A 1 172 ? -15.893 -16.580 20.701 1.00 43.22 172 ASP A C 1
ATOM 1315 O O . ASP A 1 172 ? -16.365 -16.368 21.825 1.00 43.22 172 ASP A O 1
ATOM 1319 N N . LEU A 1 173 ? -16.511 -17.357 19.816 1.00 39.53 173 LEU A N 1
ATOM 1320 C CA . LEU A 1 173 ? -17.833 -17.971 19.941 1.00 39.53 173 LEU A CA 1
ATOM 1321 C C . LEU A 1 173 ? -17.831 -19.197 20.879 1.00 39.53 173 LEU A C 1
ATOM 1323 O O . LEU A 1 173 ? -18.567 -20.154 20.658 1.00 39.53 173 LEU A O 1
ATOM 1327 N N . LEU A 1 174 ? -17.062 -19.170 21.970 1.00 39.84 174 LEU A N 1
ATOM 1328 C CA . LEU A 1 174 ? -16.998 -20.248 22.969 1.00 39.84 174 LEU A CA 1
ATOM 1329 C C . LEU A 1 174 ? -17.761 -19.957 24.271 1.00 39.84 174 LEU A C 1
ATOM 1331 O O . LEU A 1 174 ? -17.573 -20.637 25.277 1.00 39.84 174 LEU A O 1
ATOM 1335 N N . ARG A 1 175 ? -18.687 -18.986 24.273 1.00 43.53 175 ARG A N 1
ATOM 1336 C CA . ARG A 1 175 ? -19.551 -18.716 25.443 1.00 43.53 175 ARG A CA 1
ATOM 1337 C C . ARG A 1 175 ? -21.038 -18.542 25.123 1.00 43.53 175 ARG A C 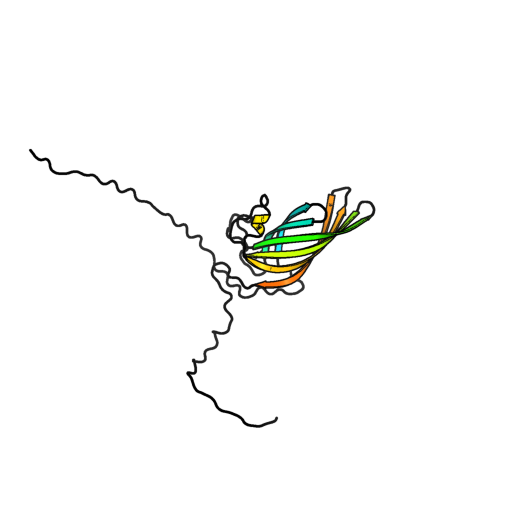1
ATOM 1339 O O . ARG A 1 175 ? -21.747 -17.808 25.808 1.00 43.53 175 ARG A O 1
ATOM 1346 N N . ARG A 1 176 ? -21.542 -19.242 24.104 1.00 42.47 176 ARG A N 1
ATOM 1347 C CA . ARG A 1 176 ? -22.992 -19.448 23.894 1.00 42.47 176 ARG A CA 1
ATOM 1348 C C . ARG 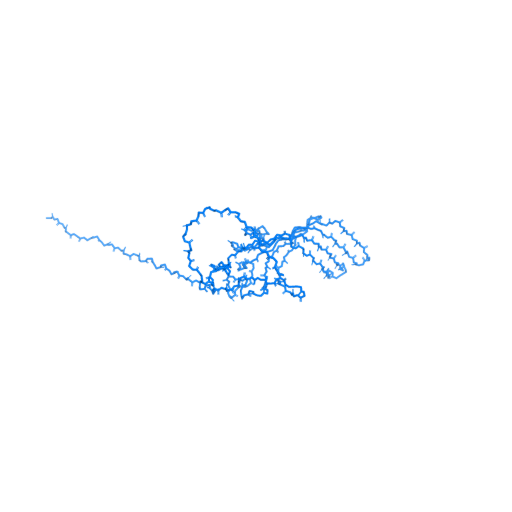A 1 176 ? -23.358 -20.917 23.655 1.00 42.47 176 ARG A C 1
ATOM 1350 O O . ARG A 1 176 ? -24.211 -21.236 22.840 1.00 42.47 176 ARG A O 1
ATOM 1357 N N . GLY A 1 177 ? -22.749 -21.807 24.430 1.00 35.84 177 GLY A N 1
ATOM 1358 C CA . GLY A 1 177 ? -23.261 -23.152 24.681 1.00 35.84 177 GLY A CA 1
ATOM 1359 C C . GLY A 1 177 ? -23.205 -23.391 26.181 1.00 35.84 177 GLY A C 1
ATOM 1360 O O . GLY A 1 177 ? -22.123 -23.554 26.732 1.00 35.84 177 GLY A O 1
ATOM 1361 N N . GLY A 1 178 ? -24.347 -23.299 26.859 1.00 44.12 178 GLY A N 1
ATOM 1362 C CA . GLY A 1 178 ? -24.418 -23.524 28.295 1.00 44.12 178 GLY A CA 1
ATOM 1363 C C . GLY A 1 178 ? -24.090 -24.971 28.639 1.00 44.12 178 GLY A C 1
ATOM 1364 O O . GLY A 1 178 ? -24.835 -25.858 28.241 1.00 44.12 178 GLY A O 1
ATOM 1365 N N . ILE A 1 179 ? -23.021 -25.178 29.407 1.00 37.34 179 ILE A N 1
ATOM 1366 C CA . ILE A 1 179 ? -22.868 -26.270 30.374 1.00 37.34 179 ILE A CA 1
ATOM 1367 C C . ILE A 1 179 ? -22.123 -25.670 31.579 1.00 37.34 179 ILE A C 1
ATOM 1369 O O . ILE A 1 179 ? -21.150 -24.935 31.414 1.00 37.34 179 ILE A O 1
ATOM 1373 N N . GLU A 1 180 ? -22.655 -25.912 32.776 1.00 34.34 180 GLU A N 1
ATOM 1374 C CA . GLU A 1 180 ? -22.156 -25.451 34.078 1.00 34.34 180 GLU A CA 1
ATOM 1375 C C . GLU A 1 180 ? -20.667 -25.767 34.331 1.00 34.34 180 GLU A C 1
ATOM 1377 O O . GLU A 1 180 ? -20.130 -26.730 33.776 1.00 34.34 180 GLU A O 1
ATOM 1382 N N . PRO A 1 181 ? -19.987 -25.004 35.212 1.00 36.16 181 PRO A N 1
ATOM 1383 C CA . PRO A 1 181 ? -18.610 -25.290 35.578 1.00 36.16 181 PRO A CA 1
ATOM 1384 C C . PRO A 1 181 ? -18.564 -26.510 36.506 1.00 36.16 181 PRO A C 1
ATOM 1386 O O . PRO A 1 181 ? -18.924 -26.426 37.679 1.00 36.16 181 PRO A O 1
ATOM 1389 N N . ALA A 1 182 ? -18.077 -27.643 36.001 1.00 34.91 182 ALA A N 1
ATOM 1390 C CA . ALA A 1 182 ? -17.692 -28.751 36.863 1.00 34.91 182 ALA A CA 1
ATOM 1391 C C . ALA A 1 182 ? -16.443 -28.353 37.667 1.00 34.91 182 ALA A C 1
ATOM 1393 O O . ALA A 1 182 ? -15.327 -28.257 37.156 1.00 34.91 182 ALA A O 1
ATOM 1394 N N . THR A 1 183 ? -16.666 -28.099 38.949 1.00 35.97 183 THR A N 1
ATOM 1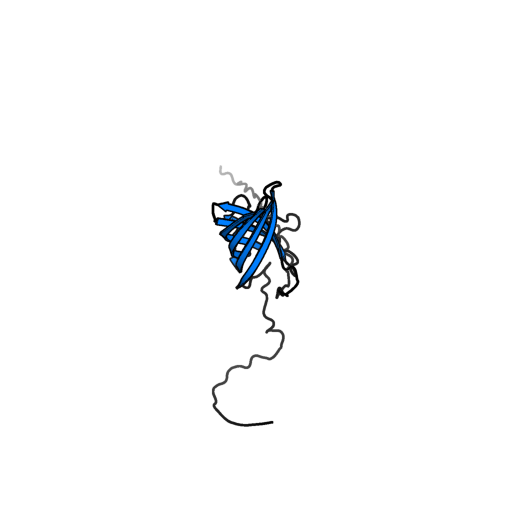395 C CA . THR A 1 183 ? -15.665 -28.083 40.012 1.00 35.97 183 THR A CA 1
ATOM 1396 C C . THR A 1 183 ? -14.812 -29.356 40.002 1.00 35.97 183 THR A C 1
ATOM 1398 O O . THR A 1 183 ? -15.349 -30.456 39.974 1.00 35.97 183 THR A O 1
ATOM 1401 N N . SER A 1 184 ? -13.490 -29.177 40.090 1.00 35.09 184 SER A N 1
ATOM 1402 C CA . SER A 1 184 ? -12.528 -30.000 40.847 1.00 35.09 184 SER A CA 1
ATOM 1403 C C . SER A 1 184 ? -12.901 -31.465 41.155 1.00 35.09 184 SER A C 1
ATOM 1405 O O . SER A 1 184 ? -13.638 -31.712 42.104 1.00 35.09 184 SER A O 1
ATOM 1407 N N . CYS A 1 185 ? -12.252 -32.416 40.475 1.00 31.64 185 CYS A N 1
ATOM 1408 C CA . CYS A 1 185 ? -11.707 -33.672 41.029 1.00 31.64 185 CYS A CA 1
ATOM 1409 C C . CYS A 1 185 ? -10.959 -34.387 39.888 1.00 31.64 185 CYS A C 1
ATOM 1411 O O . CYS A 1 185 ? -11.530 -34.669 38.845 1.00 31.64 185 CYS A O 1
ATOM 1413 N N . ASP A 1 186 ? -9.636 -34.429 39.915 1.00 31.09 186 ASP A N 1
ATOM 1414 C CA . ASP A 1 186 ? -8.838 -35.492 40.531 1.00 31.09 186 ASP A CA 1
ATOM 1415 C C . ASP A 1 186 ? -8.608 -36.708 39.606 1.00 31.09 186 ASP A C 1
ATOM 1417 O O . ASP A 1 186 ? -9.439 -37.160 38.825 1.00 31.09 186 ASP A O 1
ATOM 1421 N N . ARG A 1 187 ? -7.368 -37.157 39.679 1.00 35.75 187 ARG A N 1
ATOM 1422 C CA . ARG A 1 187 ? -6.619 -38.165 38.930 1.00 35.75 187 ARG A CA 1
ATOM 1423 C C . ARG A 1 187 ? -7.246 -39.567 38.982 1.00 35.75 187 ARG A C 1
ATOM 1425 O O . ARG A 1 187 ? -7.458 -40.056 40.078 1.00 35.75 187 ARG A O 1
ATOM 1432 N N . LEU A 1 188 ? -7.373 -40.268 37.842 1.00 29.27 188 LEU A N 1
ATOM 1433 C CA . LEU A 1 188 ? -7.339 -41.753 37.699 1.00 29.27 188 LEU A CA 1
ATOM 1434 C C . LEU A 1 188 ? -7.352 -42.127 36.191 1.00 29.27 188 LEU A C 1
ATOM 1436 O O . LEU A 1 188 ? -8.294 -41.812 35.483 1.00 29.27 188 LEU A O 1
ATOM 1440 N N . VAL A 1 189 ? -6.225 -42.511 35.574 1.00 34.00 189 VAL A N 1
ATOM 1441 C CA . VAL A 1 189 ? -5.710 -43.891 35.364 1.00 34.00 189 VAL A CA 1
ATOM 1442 C C . VAL A 1 189 ? -6.599 -44.807 34.487 1.00 34.00 189 VAL A C 1
ATOM 1444 O O . VAL A 1 189 ? -7.684 -45.193 34.892 1.00 34.00 189 VAL A O 1
ATOM 1447 N N . ARG A 1 190 ? -6.034 -45.204 33.324 1.00 35.22 190 ARG A N 1
ATOM 1448 C CA . ARG A 1 190 ? -6.219 -46.428 32.487 1.00 35.22 190 ARG A CA 1
ATOM 1449 C C . ARG A 1 190 ? -7.523 -47.259 32.609 1.00 35.22 190 ARG A C 1
ATOM 1451 O O . ARG A 1 190 ? -7.720 -47.877 33.646 1.00 35.22 190 ARG A O 1
ATOM 1458 N N . ARG A 1 191 ? -8.172 -47.571 31.467 1.00 34.50 191 ARG A N 1
ATOM 1459 C CA . ARG A 1 191 ? -8.106 -48.862 30.706 1.00 34.50 191 ARG A CA 1
ATOM 1460 C C . ARG A 1 191 ? -9.217 -48.981 29.631 1.00 34.50 191 ARG A C 1
ATOM 1462 O O . ARG A 1 191 ? -10.375 -48.757 29.932 1.00 34.50 191 ARG A O 1
ATOM 1469 N N . ASP A 1 192 ? -8.804 -49.448 28.447 1.00 39.47 192 ASP A N 1
ATOM 1470 C CA . ASP A 1 192 ? -9.397 -50.497 27.585 1.00 39.47 192 ASP A CA 1
ATOM 1471 C C . ASP A 1 192 ? -10.824 -50.433 26.969 1.00 39.47 192 ASP A C 1
ATOM 1473 O O . ASP A 1 192 ? -11.824 -50.462 27.675 1.00 39.47 192 ASP A O 1
ATOM 1477 N N . ARG A 1 193 ? -10.828 -50.669 25.632 1.00 37.91 193 ARG A N 1
ATOM 1478 C CA . ARG A 1 193 ? -11.841 -51.314 24.740 1.00 37.91 193 ARG A CA 1
ATOM 1479 C C . ARG A 1 193 ? -13.122 -50.514 24.403 1.00 37.91 193 ARG A C 1
ATOM 1481 O O . ARG A 1 193 ? -13.674 -49.850 25.256 1.00 37.91 193 ARG A O 1
ATOM 1488 N N . GLY A 1 194 ? -13.686 -50.559 23.189 1.00 31.55 194 GLY A N 1
ATOM 1489 C CA . GLY A 1 194 ? -13.459 -51.414 22.021 1.00 31.55 194 GLY A CA 1
ATOM 1490 C C . GLY A 1 194 ?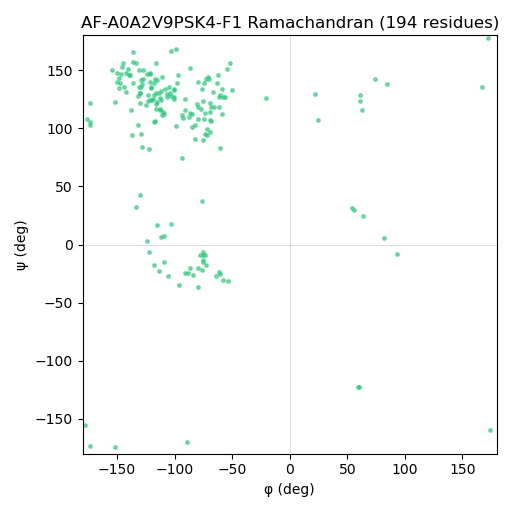 -14.267 -50.959 20.786 1.00 31.55 194 GLY A C 1
ATOM 1491 O O . GLY A 1 194 ? -14.870 -49.893 20.781 1.00 31.55 194 GLY A O 1
ATOM 1492 N N . TRP A 1 195 ? -14.195 -51.797 19.754 1.00 33.78 195 TRP A N 1
ATOM 1493 C CA . TRP A 1 195 ? -14.666 -51.661 18.373 1.00 33.78 195 TRP A CA 1
ATOM 1494 C C . TRP A 1 195 ? -16.184 -51.502 18.185 1.00 33.78 195 TRP A C 1
ATOM 1496 O O . TRP A 1 195 ? -16.945 -52.175 18.878 1.00 33.78 195 TRP A O 1
ATOM 1506 N N . TYR A 1 196 ? -16.573 -50.725 17.167 1.00 38.88 196 TYR A N 1
ATOM 1507 C CA . TYR A 1 196 ? -17.359 -51.153 15.996 1.00 38.88 196 TYR A CA 1
ATOM 1508 C C . TYR A 1 196 ? -16.900 -50.349 14.777 1.00 38.88 196 TYR A C 1
ATOM 1510 O O . TYR A 1 196 ? -16.517 -49.174 14.978 1.00 38.88 196 TYR A O 1
#

Radius of gyration: 28.03 Å; Cα contacts (8 Å, |Δi|>4): 343; chains: 1; bounding box: 42×104×92 Å

Nearest PDB structures (foldseek):
  8t6n-assembly1_F  TM=3.823E-01  e=1.858E+00  synthetic construct

Secondary structure (DSSP, 8-state):
----------------------------S-----TTS--EEEEEEEEEETTEEEEEEEEEEETT-S-SBS-SS--STTTBSEEEEEEEEEEEEEEETTEEEEEEEEEEEEEE--S---TT-GGGGGSSEEEEEEEEEEEEEEETTTTEEEEEEEEEEEEE----BTTB----S-SSS-------------------

Mean predicted aligned error: 14.25 Å

Foldseek 3Di:
DDDDDDDDDDDDDDDDPPPDPPDDAQQDLDQDPDPPDDAWDWDWDWDDDPQKIKIKTATQDGPSDPDQFCDPPDRGQQTGQKMKMWIWGWPDWDDDPQKIKTKIKTKMWMFRQDGGDDNVDRCNSVNGHTFWMWIKIKIKIARNVVRDIDMDIDTHTDDGDFDGDPNDGSDDPPPPDDDDDDDDDDDDDDDDDDDD

pLDDT: mean 77.52, std 25.34, range [29.27, 98.69]